Protein AF-0000000065977304 (afdb_homodimer)

Solvent-accessible surface area (backbone atoms only — not comparable to full-atom values): 13080 Å² total; per-residue (Å²): 127,77,78,79,47,20,17,51,27,55,74,68,72,47,82,63,55,95,80,44,88,48,48,89,77,24,46,54,90,43,45,62,58,41,52,38,32,36,69,51,28,31,65,68,41,50,51,53,57,48,69,74,43,59,78,90,48,38,66,55,20,51,52,31,47,38,51,46,23,47,31,29,70,77,31,71,47,36,26,55,51,48,53,45,51,53,49,52,52,50,39,50,52,47,49,51,51,37,51,51,54,52,51,52,50,52,53,51,53,53,53,53,58,56,57,61,58,55,71,75,100,126,79,77,79,47,18,17,51,27,55,74,68,71,48,82,62,56,96,80,42,86,49,47,91,78,25,47,53,92,44,45,62,59,42,51,39,30,36,71,51,28,30,64,68,43,49,50,54,58,48,69,75,43,60,78,90,48,36,66,56,20,50,53,31,46,36,52,47,22,46,32,30,70,76,32,71,46,37,26,57,52,48,54,45,51,52,46,52,52,50,39,52,51,48,50,51,51,36,50,52,54,50,50,52,49,52,53,52,53,53,54,53,56,54,56,60,59,55,72,75,101

Radius of gyration: 27.34 Å; Cα contacts (8 Å, |Δi|>4): 251; chains: 2; bounding box: 41×95×72 Å

Secondary structure (DSSP, 8-state):
------HHHHHTT----TT-SSTTT--TT-HHHHHHHHHHH-HHHHHHHHHTS-HHHHHHHHHHHHHHHHHHHH-TTTHHHHHHHHHHHHHHHHHHHHHHHHHHHHHHHHHHHHHHHHTT-/------HHHHHTT----TT-SSTTT--TT-HHHHHHHHHHH-HHHHHHHHHTS-HHHHHHHHHHHHHHHHHHHH-TTTHHHHHHHHHHHHHHHHHHHHHHHHHHHHHHHHHHHHHHHHTT-

pLDDT: mean 92.27, std 11.12, range [38.62, 98.88]

InterPro domains:
  IPR004883 Lateral organ boundaries, LOB [PF03195] (5-102)
  IPR004883 Lateral organ boundaries, LOB [PS50891] (4-105)

Structure (mmCIF, N/CA/C/O backbone):
data_AF-0000000065977304-model_v1
#
loop_
_entity.id
_entity.type
_entity.pdbx_description
1 polymer 'LOB domain-containing protein 24'
#
loop_
_atom_site.group_PDB
_atom_site.id
_atom_site.type_symbol
_atom_site.label_atom_id
_atom_site.label_alt_id
_atom_site.label_comp_id
_atom_site.label_asym_id
_atom_site.label_entity_id
_atom_site.label_seq_id
_atom_site.pdbx_PDB_ins_code
_atom_site.Cartn_x
_atom_site.Cartn_y
_atom_site.Cartn_z
_atom_site.occupancy
_atom_site.B_iso_or_equiv
_atom_site.auth_seq_id
_atom_site.auth_comp_id
_atom_site.auth_asym_id
_atom_site.auth_atom_id
_atom_site.pdbx_PDB_model_num
ATOM 1 N N . MET A 1 1 ? 15.961 33.812 -15.883 1 38.62 1 MET A N 1
ATOM 2 C CA . MET A 1 1 ? 14.805 32.969 -16.109 1 38.62 1 MET A CA 1
ATOM 3 C C . MET A 1 1 ? 14.32 32.344 -14.805 1 38.62 1 MET A C 1
ATOM 5 O O . MET A 1 1 ? 15.125 31.828 -14.016 1 38.62 1 MET A O 1
ATOM 9 N N . ASN A 1 2 ? 13.328 32.781 -14.047 1 45.62 2 ASN A N 1
ATOM 10 C CA . ASN A 1 2 ? 12.891 32.406 -12.703 1 45.62 2 ASN A CA 1
ATOM 11 C C . ASN A 1 2 ? 12.961 30.891 -12.492 1 45.62 2 ASN A C 1
ATOM 13 O O . ASN A 1 2 ? 12.383 30.125 -13.273 1 45.62 2 ASN A O 1
ATOM 17 N N . PRO A 1 3 ? 14.008 30.469 -11.836 1 59.44 3 PRO A N 1
ATOM 18 C CA . PRO A 1 3 ? 14.156 29.016 -11.727 1 59.44 3 PRO A CA 1
ATOM 19 C C . PRO A 1 3 ? 12.82 28.297 -11.523 1 59.44 3 PRO A C 1
ATOM 21 O O . PRO A 1 3 ? 11.922 28.828 -10.867 1 59.44 3 PRO A O 1
ATOM 24 N N . LYS A 1 4 ? 12.25 27.547 -12.547 1 79.31 4 LYS A N 1
ATOM 25 C CA . LYS A 1 4 ? 10.93 26.938 -12.625 1 79.31 4 LYS A CA 1
ATOM 26 C C . LYS A 1 4 ? 10.57 26.234 -11.32 1 79.31 4 LYS A C 1
ATOM 28 O O . LYS A 1 4 ? 11.352 25.438 -10.789 1 79.31 4 LYS A O 1
ATOM 33 N N . ARG A 1 5 ? 9.625 26.844 -10.539 1 92.12 5 ARG A N 1
ATOM 34 C CA . ARG A 1 5 ? 9.031 26.328 -9.312 1 92.12 5 ARG A CA 1
ATOM 35 C C . ARG A 1 5 ? 8.609 24.875 -9.469 1 92.12 5 ARG A C 1
ATOM 37 O O . ARG A 1 5 ? 8.062 24.484 -10.508 1 92.12 5 ARG A O 1
ATOM 44 N N . CYS A 1 6 ? 9.133 24.125 -8.547 1 96 6 CYS A N 1
ATOM 45 C CA . CYS A 1 6 ? 8.711 22.734 -8.648 1 96 6 CYS A CA 1
ATOM 46 C C . CYS A 1 6 ? 7.195 22.609 -8.523 1 96 6 CYS A C 1
ATOM 48 O O . CYS A 1 6 ? 6.52 23.578 -8.172 1 96 6 CYS A O 1
ATOM 50 N N . ALA A 1 7 ? 6.637 21.578 -8.828 1 96 7 ALA A N 1
ATOM 51 C CA . ALA A 1 7 ? 5.195 21.344 -8.812 1 96 7 ALA A CA 1
ATOM 52 C C . ALA A 1 7 ? 4.625 21.516 -7.406 1 96 7 ALA A C 1
ATOM 54 O O . ALA A 1 7 ? 3.512 22.031 -7.238 1 96 7 ALA A O 1
ATOM 55 N N . ALA A 1 8 ? 5.422 21.094 -6.391 1 97.06 8 ALA A N 1
ATOM 56 C CA . ALA A 1 8 ? 4.977 21.203 -5.008 1 97.06 8 ALA A CA 1
ATOM 57 C C . ALA A 1 8 ? 4.848 22.672 -4.594 1 97.06 8 ALA A C 1
ATOM 59 O O . ALA A 1 8 ? 3.811 23.094 -4.07 1 97.06 8 ALA A O 1
ATOM 60 N N . CYS A 1 9 ? 5.812 23.375 -4.883 1 96.88 9 CYS A N 1
ATOM 61 C CA . CYS A 1 9 ? 5.816 24.781 -4.488 1 96.88 9 CYS A CA 1
ATOM 62 C C . CYS A 1 9 ? 4.766 25.562 -5.262 1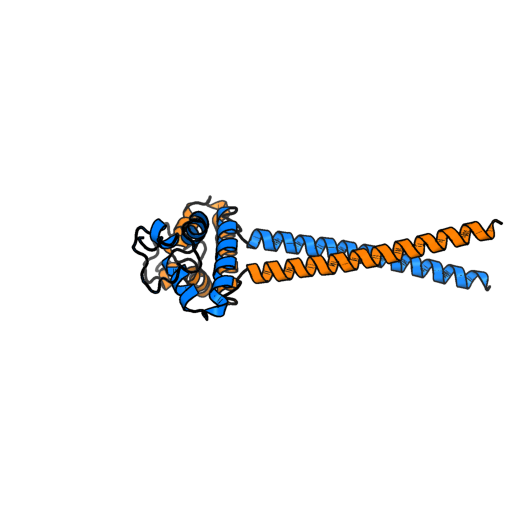 96.88 9 CYS A C 1
ATOM 64 O O . CYS A 1 9 ? 4.148 26.484 -4.723 1 96.88 9 CYS A O 1
ATOM 66 N N . LYS A 1 10 ? 4.613 25.219 -6.488 1 94.88 10 LYS A N 1
ATOM 67 C CA . LYS A 1 10 ? 3.541 25.828 -7.27 1 94.88 10 LYS A CA 1
ATOM 68 C C . LYS A 1 10 ? 2.178 25.547 -6.645 1 94.88 10 LYS A C 1
ATOM 70 O O . LYS A 1 10 ? 1.363 26.453 -6.484 1 94.88 10 LYS A O 1
ATOM 75 N N . TYR A 1 11 ? 1.975 24.297 -6.352 1 95.62 11 TYR A N 1
ATOM 76 C CA . TYR A 1 11 ? 0.715 23.859 -5.762 1 95.62 11 TYR A CA 1
ATOM 77 C C . TYR A 1 11 ? 0.477 24.547 -4.418 1 95.62 11 TYR A C 1
ATOM 79 O O . 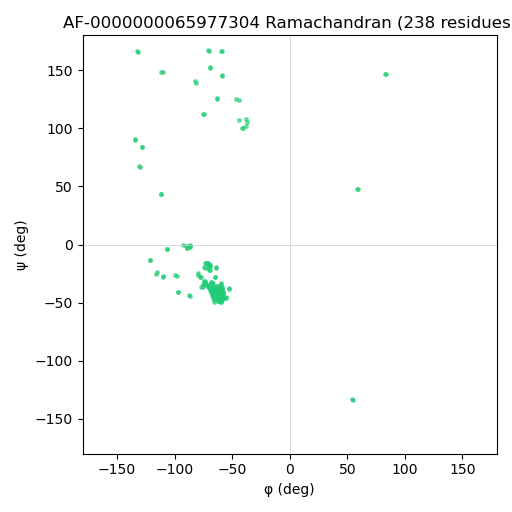TYR A 1 11 ? -0.653 24.922 -4.094 1 95.62 11 TYR A O 1
ATOM 87 N N . LEU A 1 12 ? 1.53 24.734 -3.668 1 95.69 12 LEU A N 1
ATOM 88 C CA . LEU A 1 12 ? 1.437 25.281 -2.314 1 95.69 12 LEU A CA 1
ATOM 89 C C . LEU A 1 12 ? 1.517 26.797 -2.326 1 95.69 12 LEU A C 1
ATOM 91 O O . LEU A 1 12 ? 1.476 27.438 -1.271 1 95.69 12 LEU A O 1
ATOM 95 N N . ARG A 1 13 ? 1.709 27.359 -3.488 1 94.44 13 ARG A N 1
ATOM 96 C CA . ARG A 1 13 ? 1.771 28.812 -3.686 1 94.44 13 ARG A CA 1
ATOM 97 C C . ARG A 1 13 ? 2.887 29.438 -2.852 1 94.44 13 ARG A C 1
ATOM 99 O O . ARG A 1 13 ? 2.668 30.422 -2.148 1 94.44 13 ARG A O 1
ATOM 106 N N . ARG A 1 14 ? 4.012 28.797 -2.977 1 92.94 14 ARG A N 1
ATOM 107 C CA . ARG A 1 14 ? 5.211 29.312 -2.324 1 92.94 14 ARG A CA 1
ATOM 108 C C . ARG A 1 14 ? 6.395 29.328 -3.287 1 92.94 14 ARG A C 1
ATOM 110 O O . ARG A 1 14 ? 6.332 28.734 -4.367 1 92.94 14 ARG A O 1
ATOM 117 N N . ARG A 1 15 ? 7.395 30.047 -2.803 1 91.88 15 ARG A N 1
ATOM 118 C CA . ARG A 1 15 ? 8.641 30.062 -3.559 1 91.88 15 ARG A CA 1
ATOM 119 C C . ARG A 1 15 ? 9.477 28.828 -3.242 1 91.88 15 ARG A C 1
ATOM 121 O O . ARG A 1 15 ? 9.547 28.391 -2.092 1 91.88 15 ARG A O 1
ATOM 128 N N . CYS A 1 16 ? 10.086 28.312 -4.27 1 93.56 16 CYS A N 1
ATOM 129 C CA . CYS A 1 16 ? 10.969 27.156 -4.098 1 93.56 16 CYS A CA 1
ATOM 130 C C . CYS A 1 16 ? 12.297 27.578 -3.477 1 93.56 16 CYS A C 1
ATOM 132 O O . CYS A 1 16 ? 13.109 28.25 -4.125 1 93.56 16 CYS A O 1
ATOM 134 N N . PRO A 1 17 ? 12.602 27.203 -2.314 1 91.81 17 PRO A N 1
ATOM 135 C CA . PRO A 1 17 ? 13.898 27.531 -1.715 1 91.81 17 PRO A CA 1
ATOM 136 C C . PRO A 1 17 ? 15.047 26.766 -2.363 1 91.81 17 PRO A C 1
ATOM 138 O O . PRO A 1 17 ? 14.82 25.844 -3.145 1 91.81 17 PRO A O 1
ATOM 141 N N . LYS A 1 18 ? 16.266 27.156 -2.09 1 90.12 18 LYS A N 1
ATOM 142 C CA . LYS A 1 18 ? 17.469 26.547 -2.654 1 90.12 18 LYS A CA 1
ATOM 143 C C . LYS A 1 18 ? 17.531 25.062 -2.309 1 90.12 18 LYS A C 1
ATOM 145 O O . LYS A 1 18 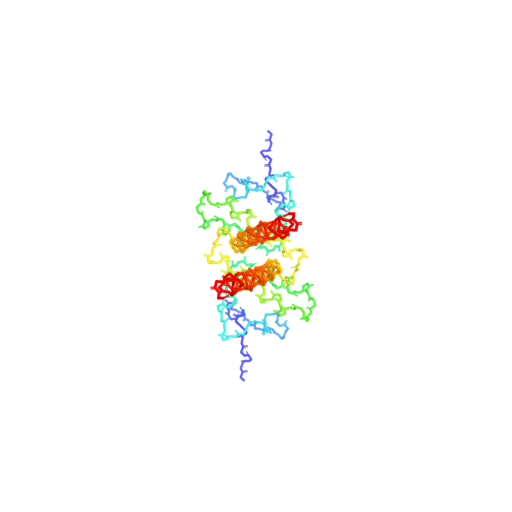? 17.938 24.25 -3.139 1 90.12 18 LYS A O 1
ATOM 150 N N . ASP A 1 19 ? 17.125 24.625 -1.147 1 91.94 19 ASP A N 1
ATOM 151 C CA . ASP A 1 19 ? 17.203 23.234 -0.691 1 91.94 19 ASP A CA 1
ATOM 152 C C . ASP A 1 19 ? 15.812 22.625 -0.574 1 91.94 19 ASP A C 1
ATOM 154 O O . ASP A 1 19 ? 15.539 21.875 0.365 1 91.94 19 ASP A O 1
ATOM 158 N N . CYS A 1 20 ? 15.039 22.922 -1.597 1 95.25 20 CYS A N 1
ATOM 159 C CA . CYS A 1 20 ? 13.68 22.406 -1.588 1 95.25 20 CYS A CA 1
ATOM 160 C C . CYS A 1 20 ? 13.672 20.891 -1.622 1 95.25 20 CYS A C 1
ATOM 162 O O . CYS A 1 20 ? 14.195 20.281 -2.559 1 95.25 20 CYS A O 1
ATOM 164 N N . VAL A 1 21 ? 13.039 20.297 -0.708 1 95.69 21 VAL A N 1
ATOM 165 C CA . VAL A 1 21 ? 13.031 18.844 -0.546 1 95.69 21 VAL A CA 1
ATOM 166 C C . VAL A 1 21 ? 12.188 18.203 -1.642 1 95.69 21 VAL A C 1
ATOM 168 O O . VAL A 1 21 ? 12.344 17.016 -1.939 1 95.69 21 VAL A O 1
ATOM 171 N N . PHE A 1 22 ? 11.383 19.016 -2.309 1 97.12 22 PHE A N 1
ATOM 172 C CA . PHE A 1 22 ? 10.445 18.484 -3.291 1 97.12 22 PHE A CA 1
ATOM 173 C C . PHE A 1 22 ? 10.992 18.641 -4.703 1 97.12 22 PHE A C 1
ATOM 175 O O . PHE A 1 22 ? 10.672 17.844 -5.594 1 97.12 22 PHE A O 1
ATOM 182 N N . SER A 1 23 ? 11.828 19.578 -4.941 1 95.94 23 SER A N 1
ATOM 183 C CA . SER A 1 23 ? 12.234 20.016 -6.273 1 95.94 23 SER A CA 1
ATOM 184 C C . SER A 1 23 ? 12.852 18.875 -7.07 1 95.94 23 SER A C 1
ATOM 186 O O . SER A 1 23 ? 12.609 18.75 -8.273 1 95.94 23 SER A O 1
ATOM 188 N N . PRO A 1 24 ? 13.633 18 -6.465 1 95.38 24 PRO A N 1
ATOM 189 C CA . PRO A 1 24 ? 14.227 16.922 -7.262 1 95.38 24 PRO A CA 1
ATOM 190 C C . PRO A 1 24 ? 13.203 15.906 -7.742 1 95.38 24 PRO A C 1
ATOM 192 O O . PRO A 1 24 ? 13.445 15.18 -8.711 1 95.38 24 PRO A O 1
ATOM 195 N N . TYR A 1 25 ? 12.039 15.922 -7.098 1 97.06 25 TYR A N 1
ATOM 196 C CA . TYR A 1 25 ? 11.188 14.758 -7.289 1 97.06 25 TYR A CA 1
ATOM 197 C C . TYR A 1 25 ? 9.836 15.156 -7.879 1 97.06 25 TYR A C 1
ATOM 199 O O . TYR A 1 25 ? 9.086 14.305 -8.367 1 97.06 25 TYR A O 1
ATOM 207 N N . PHE A 1 26 ? 9.539 16.422 -7.871 1 97.25 26 PHE A N 1
ATOM 208 C CA . PHE A 1 26 ? 8.258 16.922 -8.359 1 97.25 26 PHE A CA 1
ATOM 209 C C 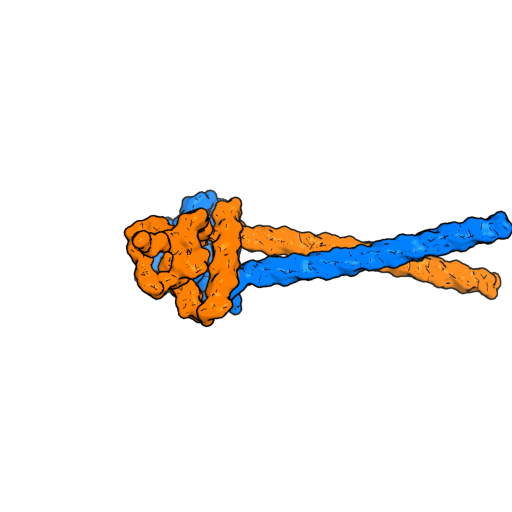. PHE A 1 26 ? 8.461 18.047 -9.367 1 97.25 26 PHE A C 1
ATOM 211 O O . PHE A 1 26 ? 8.305 19.219 -9.039 1 97.25 26 PHE A O 1
ATOM 218 N N . PRO A 1 27 ? 8.664 17.625 -10.516 1 94.69 27 PRO A N 1
ATOM 219 C CA . PRO A 1 27 ? 8.914 18.625 -11.555 1 94.69 27 PRO A CA 1
ATOM 220 C C . PRO A 1 27 ? 7.676 19.453 -11.898 1 94.69 27 PRO A C 1
ATOM 222 O O . PRO A 1 27 ? 6.555 18.938 -11.836 1 94.69 27 PRO A O 1
ATOM 225 N N . PRO A 1 28 ? 7.832 20.656 -12.352 1 92.94 28 PRO A N 1
ATOM 226 C CA . PRO A 1 28 ? 6.715 21.562 -12.625 1 92.94 28 PRO A CA 1
ATOM 227 C C . PRO A 1 28 ? 5.801 21.047 -13.742 1 92.94 28 PRO A C 1
ATOM 229 O O . PRO A 1 28 ? 4.621 21.422 -13.789 1 92.94 28 PRO A O 1
ATOM 232 N N . ASN A 1 29 ? 6.254 20.203 -14.531 1 92.88 29 ASN A N 1
ATOM 233 C CA . ASN A 1 29 ? 5.465 19.734 -15.664 1 92.88 29 ASN A CA 1
ATOM 234 C C . ASN A 1 29 ? 4.566 18.562 -15.281 1 92.88 29 ASN A C 1
ATOM 236 O O . ASN A 1 29 ? 3.809 18.047 -16.109 1 92.88 29 ASN A O 1
ATOM 240 N N . ASP A 1 30 ? 4.609 18.094 -14.047 1 93.44 30 ASP A N 1
ATOM 241 C CA . ASP A 1 30 ? 3.748 17.016 -13.562 1 93.44 30 ASP A CA 1
ATOM 242 C C . ASP A 1 30 ? 3.082 17.406 -12.242 1 93.44 30 ASP A C 1
ATOM 244 O O . ASP A 1 30 ? 3.33 16.781 -11.211 1 93.44 30 ASP A O 1
ATOM 248 N N . PRO A 1 31 ? 2.219 18.359 -12.273 1 93.69 31 PRO A N 1
ATOM 249 C CA . PRO A 1 31 ? 1.595 18.859 -11.039 1 93.69 31 PRO A CA 1
ATOM 250 C C . PRO A 1 31 ? 0.717 17.812 -10.359 1 93.69 31 PRO A C 1
ATOM 252 O O . PRO A 1 31 ? 0.559 17.828 -9.141 1 93.69 31 PRO A O 1
ATOM 255 N N . GLN A 1 32 ? 0.178 16.906 -11.117 1 94.44 32 GLN A N 1
ATOM 256 C CA . GLN A 1 32 ? -0.731 15.898 -10.57 1 94.44 32 GLN A CA 1
ATOM 257 C C . GLN A 1 32 ? 0.003 14.945 -9.633 1 94.44 32 GLN A C 1
ATOM 259 O O . GLN A 1 32 ? -0.574 14.453 -8.664 1 94.44 32 GLN A O 1
ATOM 264 N N . LYS A 1 33 ? 1.227 14.734 -9.992 1 95.06 33 LYS A N 1
ATOM 265 C CA . LYS A 1 33 ? 2.037 13.852 -9.164 1 95.06 33 LYS A CA 1
ATOM 266 C C . LYS A 1 33 ? 2.061 14.328 -7.711 1 95.06 33 LYS A C 1
ATOM 268 O O . LYS A 1 33 ? 1.845 13.547 -6.789 1 95.06 33 LYS A O 1
ATOM 273 N N . PHE A 1 34 ? 2.277 15.609 -7.527 1 96.94 34 PHE A N 1
ATOM 274 C CA . PHE A 1 34 ? 2.33 16.141 -6.168 1 96.94 34 PHE A CA 1
ATOM 275 C C . PHE A 1 34 ? 0.93 16.25 -5.578 1 96.94 34 PHE A C 1
ATOM 277 O O . PHE A 1 34 ? 0.733 16.016 -4.383 1 96.94 34 PHE A O 1
ATOM 284 N N . ALA A 1 35 ? -0.022 16.594 -6.383 1 96.62 35 ALA A N 1
ATOM 285 C CA . ALA A 1 35 ? -1.387 16.781 -5.891 1 96.62 35 ALA A CA 1
ATOM 286 C C . ALA A 1 35 ? -1.903 15.508 -5.223 1 96.62 35 ALA A C 1
ATOM 288 O O . ALA A 1 35 ? -2.547 15.57 -4.172 1 96.62 35 ALA A O 1
ATOM 289 N N . CYS A 1 36 ? -1.621 14.414 -5.789 1 95.25 36 CYS A N 1
ATOM 290 C CA . CYS A 1 36 ? -2.088 13.141 -5.258 1 95.25 36 CYS A CA 1
ATOM 291 C C . CYS A 1 36 ? -1.424 12.836 -3.92 1 95.25 36 CYS A C 1
ATOM 293 O O . CYS A 1 36 ? -2.094 12.422 -2.971 1 95.25 36 CYS A O 1
ATOM 295 N N . VAL A 1 37 ? -0.178 13.062 -3.838 1 97.56 37 VAL A N 1
ATOM 296 C CA . VAL A 1 37 ? 0.586 12.797 -2.625 1 97.56 37 VAL A CA 1
ATOM 297 C C . VAL A 1 37 ? 0.16 13.758 -1.519 1 97.56 37 VAL A C 1
ATOM 299 O O . VAL A 1 37 ? 0.01 13.359 -0.362 1 97.56 37 VAL A O 1
ATOM 302 N N . HIS A 1 38 ? -0.045 14.969 -1.92 1 97.38 38 HIS A N 1
ATOM 303 C CA . HIS A 1 38 ? -0.481 15.977 -0.959 1 97.38 38 HIS A CA 1
ATOM 304 C C . HIS A 1 38 ? -1.852 15.633 -0.384 1 97.38 38 HIS A C 1
ATOM 306 O O . HIS A 1 38 ? -2.092 15.82 0.811 1 97.38 38 HIS A O 1
ATOM 312 N N . ARG A 1 39 ? -2.699 15.211 -1.229 1 96.44 39 ARG A N 1
ATOM 313 C CA . ARG A 1 39 ? -4.062 14.891 -0.814 1 96.44 39 ARG A CA 1
ATOM 314 C C . ARG A 1 39 ? -4.07 13.805 0.257 1 96.44 39 ARG A C 1
ATOM 316 O O . ARG A 1 39 ? -4.883 13.844 1.183 1 96.44 39 ARG A O 1
ATOM 323 N N . ILE A 1 40 ? -3.193 12.922 0.195 1 98.12 40 ILE A N 1
ATOM 324 C CA . ILE A 1 40 ? -3.246 11.742 1.045 1 98.12 40 ILE A CA 1
ATOM 325 C C . ILE A 1 40 ? -2.357 11.945 2.271 1 98.12 40 ILE A C 1
ATOM 327 O O . ILE A 1 40 ? -2.756 11.625 3.393 1 98.12 40 ILE A O 1
ATOM 331 N N . TYR A 1 41 ? -1.217 12.523 2.096 1 98.19 41 TYR A N 1
ATOM 332 C CA . TYR A 1 41 ? -0.24 12.547 3.18 1 98.19 41 TYR A CA 1
ATOM 333 C C . TYR A 1 41 ? -0.087 13.953 3.748 1 98.19 41 TYR A C 1
ATOM 335 O O . TYR A 1 41 ? 0.31 14.125 4.902 1 98.19 41 TYR A O 1
ATOM 343 N N . GLY A 1 42 ? -0.332 14.938 2.91 1 96.94 42 GLY A N 1
ATOM 344 C CA . GLY A 1 42 ? 0.01 16.297 3.287 1 96.94 42 GLY A CA 1
ATOM 345 C C . GLY A 1 42 ? 1.464 16.641 3.023 1 96.94 42 GLY A C 1
ATOM 346 O O . GLY A 1 42 ? 2.342 15.789 3.141 1 96.94 42 GLY A O 1
ATOM 347 N N . ALA A 1 43 ? 1.687 17.875 2.693 1 96.19 43 ALA A N 1
ATOM 348 C CA . ALA A 1 43 ? 3.025 18.344 2.328 1 96.19 43 ALA A CA 1
ATOM 349 C C . ALA A 1 43 ? 3.988 18.203 3.504 1 96.19 43 ALA A C 1
ATOM 351 O O . ALA A 1 43 ? 5.141 17.797 3.33 1 96.19 43 ALA A O 1
ATOM 352 N N . GLY A 1 44 ? 3.523 18.516 4.699 1 95.19 44 GLY A N 1
ATOM 353 C CA . GLY A 1 44 ? 4.367 18.422 5.883 1 95.19 44 GLY A CA 1
ATOM 354 C C . GLY A 1 44 ? 4.832 17.016 6.184 1 95.19 44 GLY A C 1
ATOM 355 O O . GLY A 1 44 ? 6.016 16.781 6.422 1 95.19 44 GLY A O 1
ATOM 356 N N . ASN A 1 45 ? 3.938 16.141 6.102 1 96.12 45 ASN A N 1
ATOM 357 C CA . ASN A 1 45 ? 4.27 14.75 6.387 1 96.12 45 ASN A CA 1
ATOM 358 C C . ASN A 1 45 ? 5.211 14.172 5.332 1 96.12 45 ASN A C 1
ATOM 360 O O . ASN A 1 45 ? 6.148 13.445 5.664 1 96.12 45 ASN A O 1
ATOM 364 N N . VAL A 1 46 ? 4.938 14.531 4.113 1 97.56 46 VAL A N 1
ATOM 365 C CA . VAL A 1 46 ? 5.801 14.047 3.041 1 97.56 46 VAL A CA 1
ATOM 366 C C . VAL A 1 46 ? 7.215 14.586 3.232 1 97.56 46 VAL A C 1
ATOM 368 O O . VAL A 1 46 ? 8.195 13.836 3.098 1 97.56 46 VAL A O 1
ATOM 371 N N . SER A 1 47 ? 7.32 15.836 3.523 1 96.88 47 SER A N 1
ATOM 372 C CA . SER A 1 47 ? 8.625 16.438 3.77 1 96.88 47 SER A CA 1
ATOM 373 C C . SER A 1 47 ? 9.359 15.734 4.906 1 96.88 47 SER A C 1
ATOM 375 O O . SER A 1 47 ? 10.547 15.422 4.789 1 96.88 47 SER A O 1
ATOM 377 N N . LYS A 1 48 ? 8.633 15.508 5.988 1 96.94 48 LYS A N 1
ATOM 378 C CA . LYS A 1 48 ? 9.219 14.828 7.145 1 96.94 48 LYS A CA 1
ATOM 379 C C . LYS A 1 48 ? 9.688 13.422 6.773 1 96.94 48 LYS A C 1
ATOM 381 O O . LYS A 1 48 ? 10.781 13.008 7.164 1 96.94 48 LYS A O 1
ATOM 386 N N . MET A 1 49 ? 8.906 12.711 6.043 1 97.25 49 MET A N 1
ATOM 387 C CA . MET A 1 49 ? 9.25 11.352 5.645 1 97.25 49 MET A CA 1
ATOM 388 C C . MET A 1 49 ? 10.508 11.344 4.777 1 97.25 49 MET A C 1
ATOM 390 O O . MET A 1 49 ? 11.383 10.5 4.965 1 97.25 49 MET A O 1
ATOM 394 N N . LEU A 1 50 ? 10.609 12.305 3.889 1 97.81 50 LEU A N 1
ATOM 395 C CA . LEU A 1 50 ? 11.758 12.359 2.99 1 97.81 50 LEU A CA 1
ATOM 396 C C . LEU A 1 50 ? 13.016 12.773 3.744 1 97.81 50 LEU A C 1
ATOM 398 O O . LEU A 1 50 ? 14.102 12.25 3.479 1 97.81 50 LEU A O 1
ATOM 402 N N . GLN A 1 51 ? 12.836 13.625 4.691 1 96.69 51 GLN A N 1
ATOM 403 C CA . GLN A 1 51 ? 13.977 14.141 5.434 1 96.69 51 GLN A CA 1
ATOM 404 C C . GLN A 1 51 ? 14.578 13.062 6.332 1 96.69 51 GLN A C 1
ATOM 406 O O . GLN A 1 51 ? 15.75 13.156 6.719 1 96.69 51 GLN A O 1
ATOM 411 N N . GLN A 1 52 ? 13.828 12.07 6.605 1 96.56 52 GLN A N 1
ATOM 412 C CA . GLN A 1 52 ? 14.289 11 7.477 1 96.56 52 GLN A CA 1
ATOM 413 C C . GLN A 1 52 ? 15.039 9.938 6.684 1 96.56 52 GLN A C 1
ATOM 415 O O . GLN A 1 52 ? 15.648 9.031 7.262 1 96.56 52 GLN A O 1
ATOM 420 N N . LEU A 1 53 ? 15.148 10.102 5.426 1 97.94 53 LEU A N 1
ATOM 421 C CA . LEU A 1 53 ? 15.758 9.094 4.562 1 97.94 53 LEU A CA 1
ATOM 422 C C . LEU A 1 53 ? 17.078 9.594 4 1 97.94 53 LEU A C 1
ATOM 424 O O . LEU A 1 53 ? 17.25 10.797 3.773 1 97.94 53 LEU A O 1
ATOM 428 N N . PRO A 1 54 ? 18.031 8.602 3.775 1 97 54 PRO A N 1
ATOM 429 C CA . PRO A 1 54 ? 19.203 8.992 2.992 1 97 54 PRO A CA 1
ATOM 430 C C . PRO A 1 54 ? 18.844 9.516 1.604 1 97 54 PRO A C 1
ATOM 432 O O . PRO A 1 54 ? 17.906 9 0.971 1 97 54 PRO A O 1
ATOM 435 N N . ASP A 1 55 ? 19.609 10.469 1.142 1 96 55 ASP A N 1
ATOM 436 C CA . ASP A 1 55 ? 19.344 11.125 -0.136 1 96 55 ASP A CA 1
ATOM 437 C C . ASP A 1 55 ? 19.188 10.094 -1.258 1 96 55 ASP A C 1
ATOM 439 O O . ASP A 1 55 ? 18.344 10.242 -2.135 1 96 55 ASP A O 1
ATOM 443 N N . GLN A 1 56 ? 19.969 9.078 -1.202 1 97.19 56 GLN A N 1
ATOM 444 C CA . GLN A 1 56 ? 20.062 8.133 -2.307 1 97.19 56 GLN A CA 1
ATOM 445 C C . GLN A 1 56 ? 18.797 7.277 -2.416 1 97.19 56 GLN A C 1
ATOM 447 O O . GLN A 1 56 ? 18.547 6.668 -3.457 1 97.19 56 GLN A O 1
ATOM 452 N N . THR A 1 57 ? 18 7.289 -1.331 1 98.31 57 THR A N 1
ATOM 453 C CA . THR A 1 57 ? 16.812 6.426 -1.354 1 98.31 57 THR A CA 1
ATOM 454 C C . THR A 1 57 ? 15.547 7.254 -1.536 1 98.31 57 THR A C 1
ATOM 456 O O . THR A 1 57 ? 14.461 6.699 -1.721 1 98.31 57 THR A O 1
ATOM 459 N N . ARG A 1 58 ? 15.625 8.531 -1.569 1 98.31 58 ARG A N 1
ATOM 460 C CA . ARG A 1 58 ? 14.461 9.414 -1.561 1 98.31 58 ARG A CA 1
ATOM 461 C C . ARG A 1 58 ? 13.688 9.305 -2.867 1 98.31 58 ARG A C 1
ATOM 463 O O . ARG A 1 58 ? 12.453 9.359 -2.869 1 98.31 58 ARG A O 1
ATOM 470 N N . ALA A 1 59 ? 14.383 9.156 -3.936 1 97.88 59 ALA A N 1
ATOM 471 C CA . ALA A 1 59 ? 13.695 9.047 -5.223 1 97.88 59 ALA A CA 1
ATOM 472 C C . ALA A 1 59 ? 12.766 7.84 -5.246 1 97.88 59 ALA A C 1
ATOM 474 O O . ALA A 1 59 ? 11.625 7.938 -5.723 1 97.88 59 ALA A O 1
ATOM 475 N N . GLU A 1 60 ? 13.234 6.73 -4.738 1 98.38 60 GLU A N 1
A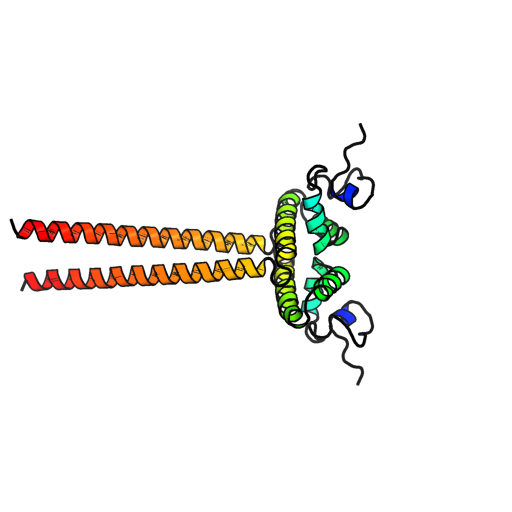TOM 476 C CA . GLU A 1 60 ? 12.422 5.516 -4.684 1 98.38 60 GLU A CA 1
ATOM 477 C C . GLU A 1 60 ? 11.258 5.676 -3.713 1 98.38 60 GLU A C 1
ATOM 479 O O . GLU A 1 60 ? 10.141 5.215 -3.986 1 98.38 60 GLU A O 1
ATOM 484 N N . ALA A 1 61 ? 11.484 6.297 -2.668 1 98.81 61 ALA A N 1
ATOM 485 C CA . ALA A 1 61 ? 10.43 6.535 -1.688 1 98.81 61 ALA A CA 1
ATOM 486 C C . ALA A 1 61 ? 9.328 7.406 -2.275 1 98.81 61 ALA A C 1
ATOM 488 O O . ALA A 1 61 ? 8.141 7.133 -2.072 1 98.81 61 ALA A O 1
ATOM 489 N N . VAL A 1 62 ? 9.711 8.453 -3.031 1 98.69 62 VAL A N 1
ATOM 490 C CA . VAL A 1 62 ? 8.727 9.336 -3.646 1 98.69 62 VAL A CA 1
ATOM 491 C C . VAL A 1 62 ? 7.875 8.547 -4.641 1 98.69 62 VAL A C 1
ATOM 493 O O . VAL A 1 62 ? 6.652 8.719 -4.688 1 98.69 62 VAL A O 1
ATOM 496 N N . GLU A 1 63 ? 8.516 7.684 -5.355 1 98.44 63 GLU A N 1
ATOM 497 C CA . GLU A 1 63 ? 7.777 6.879 -6.324 1 98.44 63 GLU A CA 1
ATOM 498 C C . GLU A 1 63 ? 6.781 5.957 -5.625 1 98.44 63 GLU A C 1
ATOM 500 O O . GLU A 1 63 ? 5.648 5.801 -6.082 1 98.44 63 GLU A O 1
ATOM 505 N N . SER A 1 64 ? 7.203 5.352 -4.574 1 98.81 64 SER A N 1
ATOM 506 C CA . SER A 1 64 ? 6.305 4.465 -3.838 1 98.81 64 SER A CA 1
ATOM 507 C C . SER A 1 64 ? 5.184 5.25 -3.168 1 98.81 64 SER A C 1
ATOM 509 O O . SER A 1 64 ? 4.031 4.812 -3.158 1 98.81 64 SER A O 1
ATOM 511 N N . LEU A 1 65 ? 5.484 6.402 -2.645 1 98.75 65 LEU A N 1
ATOM 512 C CA . LEU A 1 65 ? 4.465 7.258 -2.043 1 98.75 65 LEU A CA 1
ATOM 513 C C . LEU A 1 65 ? 3.428 7.676 -3.08 1 98.75 65 LEU A C 1
ATOM 515 O O . LEU A 1 65 ? 2.227 7.668 -2.799 1 98.75 65 LEU A O 1
ATOM 519 N N . CYS A 1 66 ? 3.928 8.031 -4.23 1 98.56 66 CYS A N 1
ATOM 520 C CA . CYS A 1 66 ? 3.027 8.453 -5.301 1 98.56 66 CYS A CA 1
ATOM 521 C C . CYS A 1 66 ? 2.109 7.312 -5.719 1 98.56 66 CYS A C 1
ATOM 523 O O . CYS A 1 66 ? 0.912 7.52 -5.93 1 98.56 66 CYS A O 1
ATOM 525 N N . PHE A 1 67 ? 2.652 6.16 -5.812 1 98.81 67 PHE A N 1
ATOM 526 C CA . PHE A 1 67 ? 1.854 4.996 -6.172 1 98.81 67 PHE A CA 1
ATOM 527 C C . PHE A 1 67 ? 0.784 4.727 -5.121 1 98.81 67 PHE A C 1
ATOM 529 O O . PHE A 1 67 ? -0.385 4.523 -5.457 1 98.81 67 PHE A O 1
ATOM 536 N N . GLU A 1 68 ? 1.163 4.715 -3.91 1 98.81 68 GLU A N 1
ATOM 537 C CA . GLU A 1 68 ? 0.24 4.457 -2.809 1 98.81 68 GLU A CA 1
ATOM 538 C C . GLU A 1 68 ? -0.847 5.527 -2.738 1 98.81 68 GLU A C 1
ATOM 540 O O . GLU A 1 68 ? -2.018 5.215 -2.508 1 98.81 68 GLU A O 1
ATOM 545 N N . ALA A 1 69 ? -0.425 6.73 -2.939 1 98.69 69 ALA A N 1
ATOM 546 C CA . ALA A 1 69 ? -1.396 7.82 -2.926 1 98.69 69 ALA A CA 1
ATOM 547 C C . ALA A 1 69 ? -2.428 7.648 -4.035 1 98.69 69 ALA A C 1
ATOM 549 O O . ALA A 1 69 ? -3.629 7.816 -3.809 1 98.69 69 ALA A O 1
ATOM 550 N N . LYS A 1 70 ? -1.94 7.355 -5.168 1 98.25 70 LYS A N 1
ATOM 551 C CA . LYS A 1 70 ? -2.846 7.145 -6.293 1 98.25 70 LYS A CA 1
ATOM 552 C C . LYS A 1 70 ? -3.822 6.004 -6.004 1 98.25 70 LYS A C 1
ATOM 554 O O . LYS A 1 70 ? -5.012 6.105 -6.316 1 98.25 70 LYS A O 1
ATOM 559 N N . CYS A 1 71 ? -3.377 4.938 -5.434 1 98.5 71 CYS A N 1
ATOM 560 C CA . CYS A 1 71 ? -4.234 3.816 -5.07 1 98.5 71 CYS A CA 1
ATOM 561 C C . CYS A 1 71 ? -5.34 4.258 -4.117 1 98.5 71 CYS A C 1
ATOM 563 O O . CYS A 1 71 ? -6.488 3.834 -4.254 1 98.5 71 CYS A O 1
ATOM 565 N N . ARG A 1 72 ? -4.973 5.09 -3.191 1 98.19 72 ARG A N 1
ATOM 566 C CA . ARG A 1 72 ? -5.938 5.555 -2.199 1 98.19 72 ARG A CA 1
ATOM 567 C C . ARG A 1 72 ? -6.957 6.5 -2.826 1 98.19 72 ARG A C 1
ATOM 569 O O . ARG A 1 72 ? -8.133 6.496 -2.449 1 98.19 72 ARG A O 1
ATOM 576 N N . VAL A 1 73 ? -6.5 7.305 -3.766 1 97.56 73 VAL A N 1
ATOM 577 C CA . VAL A 1 73 ? -7.418 8.188 -4.473 1 97.56 73 VAL A CA 1
ATOM 578 C C . VAL A 1 73 ? -8.398 7.363 -5.301 1 97.56 73 VAL A C 1
ATOM 580 O O . VAL A 1 73 ? -9.594 7.656 -5.332 1 97.56 73 VAL A O 1
ATOM 583 N N . ASP A 1 74 ? -7.949 6.34 -5.922 1 97.81 74 ASP A N 1
ATOM 584 C CA . ASP A 1 74 ? -8.758 5.496 -6.801 1 97.81 74 ASP A CA 1
ATOM 585 C C . ASP A 1 74 ? -9.688 4.598 -5.992 1 97.81 74 ASP A C 1
ATOM 587 O O . ASP A 1 74 ? -10.797 4.281 -6.438 1 97.81 74 ASP A O 1
ATOM 591 N N . ASP A 1 75 ? -9.266 4.156 -4.887 1 98.56 75 ASP A N 1
ATOM 592 C CA . ASP A 1 75 ? -10.008 3.307 -3.965 1 98.56 75 ASP A CA 1
ATOM 593 C C . ASP A 1 75 ? -9.867 3.803 -2.527 1 98.56 75 ASP A C 1
ATOM 595 O O . ASP A 1 75 ? -9.023 3.312 -1.776 1 98.56 75 ASP A O 1
ATOM 599 N N . PRO A 1 76 ? -10.727 4.633 -2.115 1 98.31 76 PRO A N 1
ATOM 600 C CA . PRO A 1 76 ? -10.57 5.293 -0.817 1 98.31 76 PRO A CA 1
ATOM 601 C C . PRO A 1 76 ? -10.758 4.336 0.358 1 98.31 76 PRO A C 1
ATOM 603 O O . PRO A 1 76 ? -10.398 4.664 1.491 1 98.31 76 PRO A O 1
ATOM 606 N N . VAL A 1 77 ? -11.367 3.227 0.095 1 98.81 77 VAL A N 1
ATOM 607 C CA . VAL A 1 77 ? -11.633 2.295 1.187 1 98.81 77 VAL A CA 1
ATOM 608 C C . VAL A 1 77 ? -10.438 1.373 1.383 1 98.81 77 VAL A C 1
ATOM 610 O O . VAL A 1 77 ? -9.945 1.212 2.504 1 98.81 77 VAL A O 1
ATOM 613 N N . TYR A 1 78 ? -9.844 0.853 0.334 1 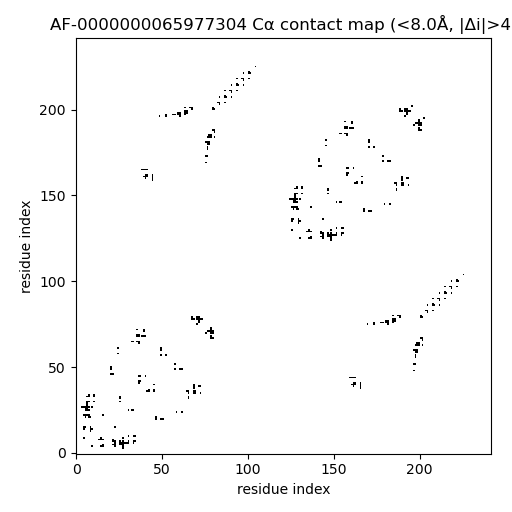98.75 78 TYR A N 1
ATOM 614 C CA . TYR A 1 78 ? -8.883 -0.226 0.523 1 98.75 78 TYR A CA 1
ATOM 615 C C . TYR A 1 78 ? -7.488 0.207 0.089 1 98.75 78 TYR A C 1
ATOM 617 O O . TYR A 1 78 ? -6.488 -0.386 0.505 1 98.75 78 TYR A O 1
ATOM 625 N N . GLY A 1 79 ? -7.336 1.152 -0.8 1 98.56 79 GLY A N 1
ATOM 626 C CA . GLY A 1 79 ? -6.02 1.567 -1.261 1 98.56 79 GLY A CA 1
ATOM 627 C C . GLY A 1 79 ? -5.188 0.42 -1.799 1 98.56 79 GLY A C 1
ATOM 628 O O . GLY A 1 79 ? -5.672 -0.385 -2.598 1 98.56 79 GLY A O 1
ATOM 629 N N . CYS A 1 80 ? -3.973 0.393 -1.367 1 98.75 80 CYS A N 1
ATOM 630 C CA . CYS A 1 80 ? -3.049 -0.642 -1.818 1 98.75 80 CYS A CA 1
ATOM 631 C C . CYS A 1 80 ? -3.441 -2.004 -1.259 1 98.75 80 CYS A C 1
ATOM 633 O O . CYS A 1 80 ? -3.041 -3.039 -1.795 1 98.75 80 CYS A O 1
ATOM 635 N N . VAL A 1 81 ? -4.168 -2.014 -0.193 1 98.88 81 VAL A N 1
ATOM 636 C CA . VAL A 1 81 ? -4.582 -3.27 0.422 1 98.88 81 VAL A CA 1
ATOM 637 C C . VAL A 1 81 ? -5.473 -4.051 -0.544 1 98.88 81 VAL A C 1
ATOM 639 O O . VAL A 1 81 ? -5.43 -5.281 -0.58 1 98.88 81 VAL A O 1
ATOM 642 N N . GLY A 1 82 ? -6.281 -3.295 -1.289 1 98.75 82 GLY A N 1
ATOM 643 C CA . GLY A 1 82 ? -7.066 -3.951 -2.322 1 98.75 82 GLY A CA 1
ATOM 644 C C . GLY A 1 82 ? -6.215 -4.691 -3.338 1 98.75 82 GLY A C 1
ATOM 645 O O . GLY A 1 82 ? -6.527 -5.824 -3.707 1 98.75 82 GLY A O 1
ATOM 646 N N . ILE A 1 83 ? -5.172 -4.133 -3.758 1 98.81 83 ILE A N 1
ATOM 647 C CA . ILE A 1 83 ? -4.246 -4.719 -4.723 1 98.81 83 ILE A CA 1
ATOM 648 C C . ILE A 1 83 ? -3.564 -5.938 -4.105 1 98.81 83 ILE A C 1
ATOM 650 O O . ILE A 1 83 ? -3.451 -6.984 -4.75 1 98.81 83 ILE A O 1
ATOM 654 N N . ILE A 1 84 ? -3.135 -5.738 -2.916 1 98.81 84 ILE A N 1
ATOM 655 C CA . ILE A 1 84 ? -2.471 -6.82 -2.199 1 98.81 84 ILE A CA 1
ATOM 656 C C . ILE A 1 84 ? -3.404 -8.023 -2.1 1 98.81 84 ILE A C 1
ATOM 658 O O . ILE A 1 84 ? -2.99 -9.164 -2.346 1 98.81 84 ILE A O 1
ATOM 662 N N . HIS A 1 85 ? -4.609 -7.734 -1.745 1 98.81 85 HIS A N 1
ATOM 663 C CA . HIS A 1 85 ? -5.594 -8.812 -1.648 1 98.81 85 HIS A CA 1
ATOM 664 C C . HIS A 1 85 ? -5.777 -9.508 -2.99 1 98.81 85 HIS A C 1
ATOM 666 O O . HIS A 1 85 ? -5.848 -10.742 -3.047 1 98.81 85 HIS A O 1
ATOM 672 N N . LEU A 1 86 ? -5.914 -8.82 -4.039 1 98.56 86 LEU A N 1
ATOM 673 C CA . LEU A 1 86 ? -6.074 -9.383 -5.371 1 98.56 86 LEU A CA 1
ATOM 674 C C . LEU A 1 86 ? -4.871 -10.242 -5.746 1 98.56 86 LEU A C 1
ATOM 676 O O . LEU A 1 86 ? -5.031 -11.344 -6.281 1 98.56 86 LEU A O 1
ATOM 680 N N . LEU A 1 87 ? -3.713 -9.758 -5.449 1 98.75 87 LEU A N 1
ATOM 681 C CA . LEU A 1 87 ? -2.494 -10.492 -5.773 1 98.75 87 LEU A CA 1
ATOM 682 C C . LEU A 1 87 ? -2.406 -11.781 -4.957 1 98.75 87 LEU A C 1
ATOM 684 O O . LEU A 1 87 ? -2.018 -12.828 -5.484 1 98.75 87 LEU A O 1
ATOM 688 N N . LYS A 1 88 ? -2.748 -11.695 -3.711 1 98.62 88 LYS A N 1
ATOM 689 C CA . LYS A 1 88 ? -2.748 -12.891 -2.871 1 98.62 88 LYS A CA 1
ATOM 690 C C . LYS A 1 88 ? -3.738 -13.93 -3.395 1 98.62 88 LYS A C 1
ATOM 692 O O . LYS A 1 88 ? -3.443 -15.125 -3.398 1 98.62 88 LYS A O 1
ATOM 697 N N . THR A 1 89 ? -4.883 -13.523 -3.797 1 98.56 89 THR A N 1
ATOM 698 C CA . THR A 1 89 ? -5.875 -14.43 -4.367 1 98.56 89 THR A CA 1
ATOM 699 C C . THR A 1 89 ? -5.348 -15.07 -5.645 1 98.56 89 THR A C 1
ATOM 701 O O . THR A 1 89 ? -5.566 -16.266 -5.883 1 98.56 89 THR A O 1
ATOM 704 N N . GLN A 1 90 ? -4.707 -14.297 -6.41 1 98.25 90 GLN A N 1
ATOM 705 C CA . GLN A 1 90 ? -4.129 -14.812 -7.645 1 98.25 90 GLN A CA 1
ATOM 706 C C . GLN A 1 90 ? -3.061 -15.859 -7.355 1 98.25 90 GLN A C 1
ATOM 708 O O . GLN A 1 90 ? -2.963 -16.859 -8.062 1 98.25 90 GLN A O 1
ATOM 713 N N . ILE A 1 91 ? -2.262 -15.641 -6.398 1 98.25 91 ILE A N 1
ATOM 714 C CA . ILE A 1 91 ? -1.241 -16.609 -6.008 1 98.25 91 ILE A CA 1
ATOM 715 C C . ILE A 1 91 ? -1.905 -17.922 -5.59 1 98.25 91 ILE A C 1
ATOM 717 O O . ILE A 1 91 ? -1.474 -19 -6 1 98.25 91 ILE A O 1
ATOM 721 N N . GLN A 1 92 ? -2.936 -17.781 -4.832 1 98.25 92 GLN A N 1
ATOM 722 C CA . GLN A 1 92 ? -3.645 -18.969 -4.383 1 98.25 92 GLN A CA 1
ATOM 723 C C . GLN A 1 92 ? -4.223 -19.75 -5.566 1 98.25 92 GLN A C 1
ATOM 725 O O . GLN A 1 92 ? -4.152 -20.969 -5.609 1 98.25 92 GLN A O 1
ATOM 730 N N . LYS A 1 93 ? -4.785 -19.047 -6.438 1 98.06 93 LYS A N 1
ATOM 731 C CA . LYS A 1 93 ? -5.344 -19.688 -7.625 1 98.06 93 LYS A CA 1
ATOM 732 C C . LYS A 1 93 ? -4.266 -20.422 -8.414 1 98.06 93 LYS A C 1
ATOM 734 O O . LYS A 1 93 ? -4.457 -21.578 -8.812 1 98.06 93 LYS A O 1
ATOM 739 N N . THR A 1 94 ? -3.166 -19.75 -8.617 1 97.5 94 THR A N 1
ATOM 740 C CA . THR A 1 94 ? -2.078 -20.344 -9.391 1 97.5 94 THR A CA 1
ATOM 741 C C . THR A 1 94 ? -1.484 -21.547 -8.656 1 97.5 94 THR A C 1
ATOM 743 O O . THR A 1 94 ? -1.132 -22.547 -9.281 1 97.5 94 THR A O 1
ATOM 746 N N . GLN A 1 95 ? -1.43 -21.375 -7.391 1 97.56 95 GLN A N 1
ATOM 747 C CA . GLN A 1 95 ? -0.92 -22.484 -6.594 1 97.56 95 GLN A CA 1
ATOM 748 C C . GLN A 1 95 ? -1.862 -23.688 -6.652 1 97.56 95 GLN A C 1
ATOM 750 O O . GLN A 1 95 ? -1.413 -24.828 -6.688 1 97.56 95 GLN A O 1
ATOM 755 N N . ASN A 1 96 ? -3.1 -23.484 -6.68 1 98 96 ASN A N 1
ATOM 756 C CA . ASN A 1 96 ? -4.07 -24.578 -6.812 1 98 96 ASN A CA 1
ATOM 757 C C . ASN A 1 96 ? -3.977 -25.25 -8.18 1 98 96 ASN A C 1
ATOM 759 O O . ASN A 1 96 ? -4.074 -26.469 -8.281 1 98 96 ASN A O 1
ATOM 763 N N . GLU A 1 97 ? -3.854 -24.422 -9.109 1 96.56 97 GLU A N 1
ATOM 764 C CA . GLU A 1 97 ? -3.689 -24.969 -10.453 1 96.56 97 GLU A CA 1
ATOM 765 C C . GLU A 1 97 ? -2.42 -25.797 -10.555 1 96.56 97 GLU A C 1
ATOM 767 O O . GLU A 1 97 ? -2.42 -26.859 -11.188 1 96.56 97 GLU A O 1
ATOM 772 N N . LEU A 1 98 ? -1.361 -25.297 -10.008 1 96.88 98 LEU A N 1
ATOM 773 C CA . LEU A 1 98 ? -0.102 -26.031 -9.992 1 96.88 98 LEU A CA 1
ATOM 774 C C . LEU A 1 98 ? -0.262 -27.375 -9.273 1 96.88 98 LEU A C 1
ATOM 776 O O . LEU A 1 98 ? 0.202 -28.406 -9.758 1 96.88 98 LEU A O 1
ATOM 780 N N . ALA A 1 99 ? -0.916 -27.391 -8.203 1 96.44 99 ALA A N 1
ATOM 781 C CA . ALA A 1 99 ? -1.146 -28.609 -7.434 1 96.44 99 ALA A CA 1
ATOM 782 C C . ALA A 1 99 ? -1.959 -29.625 -8.234 1 96.44 99 ALA A C 1
ATOM 784 O O . ALA A 1 99 ? -1.667 -30.812 -8.211 1 96.44 99 ALA A O 1
ATOM 785 N N . LYS A 1 100 ? -2.969 -29.141 -8.867 1 95.06 100 LYS A N 1
ATOM 786 C CA . LYS A 1 100 ? -3.801 -30.016 -9.703 1 95.06 100 LYS A CA 1
ATOM 787 C C . LYS A 1 100 ? -2.986 -30.625 -10.836 1 95.06 100 LYS A C 1
ATOM 789 O O . LYS A 1 100 ? -3.113 -31.812 -11.125 1 95.06 100 LYS A O 1
ATOM 794 N N . THR A 1 101 ? -2.178 -29.797 -11.469 1 93.75 101 THR A N 1
ATOM 795 C CA . THR A 1 101 ? -1.354 -30.25 -12.586 1 93.75 101 THR A CA 1
ATOM 796 C C . THR A 1 101 ? -0.331 -31.281 -12.109 1 93.75 101 THR A C 1
ATOM 798 O O . THR A 1 101 ? -0.083 -32.281 -12.789 1 93.75 101 THR A O 1
ATOM 801 N N . GLN A 1 102 ? 0.19 -31.047 -10.961 1 93 102 GLN A N 1
ATOM 802 C CA . GLN A 1 102 ? 1.155 -31.969 -10.383 1 93 102 GLN A CA 1
ATOM 803 C C . GLN A 1 102 ? 0.495 -33.312 -10.023 1 93 102 GLN A C 1
ATOM 805 O O . GLN A 1 102 ? 1.096 -34.375 -10.188 1 93 102 GLN A O 1
ATOM 810 N N . ALA A 1 103 ? -0.741 -33.188 -9.523 1 91.56 103 ALA A N 1
ATOM 811 C CA . ALA A 1 103 ? -1.493 -34.406 -9.203 1 91.56 103 ALA A CA 1
ATOM 812 C C . ALA A 1 103 ? -1.789 -35.219 -10.469 1 91.56 103 ALA A C 1
ATOM 814 O O . ALA A 1 103 ? -1.739 -36.438 -10.445 1 91.56 103 ALA A O 1
ATOM 815 N N . GLU A 1 104 ? -2.074 -34.594 -11.484 1 86.94 104 GLU A N 1
ATOM 816 C CA . GLU A 1 104 ? -2.334 -35.25 -12.758 1 86.94 104 GLU A CA 1
ATOM 817 C C . GLU A 1 104 ? -1.101 -36 -13.258 1 86.94 104 GLU A C 1
ATOM 819 O O . GLU A 1 104 ? -1.208 -37.125 -13.766 1 86.94 104 GLU A O 1
ATOM 824 N N . ILE A 1 105 ? 0.061 -35.406 -13.148 1 86.56 105 ILE A N 1
ATOM 825 C CA . ILE A 1 105 ? 1.32 -36.031 -13.547 1 86.56 105 ILE A CA 1
ATOM 826 C C . ILE A 1 105 ? 1.582 -37.25 -12.68 1 86.56 105 ILE A C 1
ATOM 828 O O . ILE A 1 105 ? 2.014 -38.312 -13.18 1 86.56 105 ILE A O 1
ATOM 832 N N . ALA A 1 106 ? 1.322 -37.094 -11.422 1 86.69 106 ALA A N 1
ATOM 833 C CA . ALA A 1 106 ? 1.55 -38.188 -10.492 1 86.69 106 ALA A CA 1
ATOM 834 C C . ALA A 1 106 ? 0.658 -39.375 -10.82 1 86.69 106 ALA A C 1
ATOM 836 O O . ALA A 1 106 ? 1.102 -40.531 -10.758 1 86.69 106 ALA A O 1
ATOM 837 N N . VAL A 1 107 ? -0.583 -39.125 -11.172 1 84.94 107 VAL A N 1
ATOM 838 C CA . VAL A 1 107 ? -1.528 -40.188 -11.523 1 84.94 107 VAL A CA 1
ATOM 839 C C . VAL A 1 107 ? -1.075 -40.875 -12.805 1 84.94 107 VAL A C 1
ATOM 841 O O . VAL A 1 107 ? -1.101 -42.094 -12.898 1 84.94 107 VAL A O 1
ATOM 844 N N . ALA A 1 108 ? -0.579 -40.094 -13.758 1 80.38 108 ALA A N 1
ATOM 845 C CA . ALA A 1 108 ? -0.124 -40.656 -15.039 1 80.38 108 ALA A CA 1
ATOM 846 C C . ALA A 1 108 ? 1.125 -41.5 -14.852 1 80.38 108 ALA A C 1
ATOM 848 O O . ALA A 1 108 ? 1.261 -42.562 -15.484 1 80.38 108 ALA A O 1
ATOM 849 N N . GLN A 1 109 ? 2.023 -41.062 -14.039 1 82.75 109 GLN A N 1
ATOM 850 C CA . GLN A 1 109 ? 3.264 -41.781 -13.781 1 82.75 109 GLN A CA 1
ATOM 851 C C . GLN A 1 109 ? 2.99 -43.125 -13.078 1 82.75 109 GLN A C 1
ATOM 853 O O . GLN A 1 109 ? 3.631 -44.125 -13.375 1 82.75 109 GLN A O 1
ATOM 858 N N . THR A 1 110 ? 1.96 -43.094 -12.164 1 83.94 110 THR A N 1
ATOM 859 C CA . THR A 1 110 ? 1.582 -44.281 -11.453 1 83.94 110 THR A CA 1
ATOM 860 C C . THR A 1 110 ? 0.948 -45.312 -12.406 1 83.94 110 THR A C 1
ATOM 862 O O . THR A 1 110 ? 1.228 -46.5 -12.328 1 83.94 110 THR A O 1
ATOM 865 N N . LYS A 1 111 ? 0.201 -44.906 -13.336 1 78.5 111 LYS A N 1
ATOM 866 C CA . LYS A 1 111 ? -0.441 -45.781 -14.32 1 78.5 111 LYS A CA 1
ATOM 867 C C . LYS A 1 111 ? 0.588 -46.375 -15.266 1 78.5 111 LYS A C 1
ATOM 869 O O . LYS A 1 111 ? 0.483 -47.562 -15.633 1 78.5 111 LYS A O 1
ATOM 874 N N . LEU A 1 112 ? 1.596 -45.656 -15.703 1 76.75 112 LEU A N 1
ATOM 875 C CA . LEU A 1 112 ? 2.641 -46.125 -16.609 1 76.75 112 LEU A CA 1
ATOM 876 C C . LEU A 1 112 ? 3.506 -47.188 -15.938 1 76.75 112 LEU A C 1
ATOM 878 O O . LEU A 1 112 ? 3.883 -48.188 -16.578 1 76.75 112 LEU A O 1
ATOM 882 N N . SER A 1 113 ? 3.82 -47 -14.688 1 80.19 113 SER A N 1
ATOM 883 C CA . SER A 1 113 ? 4.641 -47.938 -13.953 1 80.19 113 SER A CA 1
ATOM 884 C C . SER A 1 113 ? 3.906 -49.25 -13.742 1 80.19 113 SER A C 1
ATOM 886 O O . SER A 1 113 ? 4.516 -50.344 -13.797 1 80.19 113 SER A O 1
ATOM 888 N N . GLN A 1 114 ? 2.561 -49.312 -13.586 1 79.38 114 GLN A N 1
ATOM 889 C CA . GLN A 1 114 ? 1.755 -50.5 -13.398 1 79.38 114 GLN A CA 1
ATOM 890 C C . GLN A 1 114 ? 1.623 -51.281 -14.703 1 79.38 114 GLN A C 1
ATOM 892 O O . GLN A 1 114 ? 1.646 -52.531 -14.695 1 79.38 114 GLN A O 1
ATOM 897 N N . THR A 1 115 ? 1.587 -50.656 -15.844 1 69.94 115 THR A N 1
ATOM 898 C CA . THR A 1 115 ? 1.467 -51.281 -17.141 1 69.94 115 THR A CA 1
ATOM 899 C C . THR A 1 115 ? 2.779 -51.969 -17.531 1 69.94 115 THR A C 1
ATOM 901 O O . THR A 1 115 ? 2.779 -53.062 -18.109 1 69.94 115 THR A O 1
ATOM 904 N N . GLN A 1 116 ? 3.912 -51.5 -17.188 1 68.12 116 GLN A N 1
ATOM 905 C CA . GLN A 1 116 ? 5.215 -52.094 -17.516 1 68.12 116 GLN A CA 1
ATOM 906 C C . GLN A 1 116 ? 5.492 -53.344 -16.688 1 68.12 116 GLN A C 1
ATOM 908 O O . GLN A 1 116 ? 6.105 -54.281 -17.172 1 68.12 116 GLN A O 1
ATOM 913 N N . ASN A 1 117 ? 5.016 -53.406 -15.547 1 75.12 117 ASN A N 1
ATOM 914 C CA . ASN A 1 117 ? 5.23 -54.562 -14.695 1 75.12 117 ASN A CA 1
ATOM 915 C C . ASN A 1 117 ? 4.293 -55.719 -15.07 1 75.12 117 ASN A C 1
ATOM 917 O O . ASN A 1 117 ? 4.645 -56.875 -14.914 1 75.12 117 ASN A O 1
ATOM 921 N N . SER A 1 118 ? 3.137 -55.531 -15.656 1 73.38 118 SER A N 1
ATOM 922 C CA . SER A 1 118 ? 2.203 -56.562 -16.062 1 73.38 118 SER A CA 1
ATOM 923 C C . SER A 1 118 ? 2.664 -57.25 -17.344 1 73.38 118 SER A C 1
ATOM 925 O O . SER A 1 118 ? 2.391 -58.438 -17.547 1 73.38 118 SER A O 1
ATOM 927 N N . ASP A 1 119 ? 3.377 -56.719 -18.234 1 59.41 119 ASP A N 1
ATOM 928 C CA . ASP A 1 119 ? 3.852 -57.344 -19.469 1 59.41 119 ASP A CA 1
ATOM 929 C C . ASP A 1 119 ? 4.992 -58.344 -19.188 1 59.41 119 ASP A C 1
ATOM 931 O O . ASP A 1 119 ? 5.309 -59.188 -20.016 1 59.41 119 ASP A O 1
ATOM 935 N N . PHE A 1 120 ? 5.605 -58.219 -18.094 1 63.03 120 PHE A N 1
ATOM 936 C CA . PHE A 1 120 ? 6.691 -59.156 -17.797 1 63.03 120 PHE A CA 1
ATOM 937 C C . PHE A 1 120 ? 6.172 -60.344 -17.016 1 63.03 120 PHE A C 1
ATOM 939 O O . PHE A 1 120 ? 6.879 -61.344 -16.859 1 63.03 120 PHE A O 1
ATOM 946 N N . MET A 1 121 ? 4.898 -60.375 -16.719 1 54.25 121 MET A N 1
ATOM 947 C CA . MET A 1 121 ? 4.387 -61.625 -16.188 1 54.25 121 MET A CA 1
ATOM 948 C C . MET A 1 121 ? 3.645 -62.406 -17.266 1 54.25 121 MET A C 1
ATOM 950 O O . MET A 1 121 ? 3.033 -61.812 -18.156 1 54.25 121 MET A O 1
ATOM 954 N N . MET B 1 1 ? -18.406 7.828 35.094 1 39.06 1 MET B N 1
ATOM 955 C CA . MET B 1 1 ? -17.172 7.223 34.594 1 39.06 1 MET B CA 1
ATOM 956 C C . MET B 1 1 ? -16.719 7.91 33.312 1 39.06 1 MET B C 1
ATOM 958 O O . MET B 1 1 ? -17.5 8.109 32.375 1 39.06 1 MET B O 1
ATOM 962 N N . ASN B 1 2 ? -15.812 8.859 33.281 1 45.41 2 ASN B N 1
ATOM 963 C CA . ASN B 1 2 ? -15.422 9.695 32.156 1 45.41 2 ASN B CA 1
ATOM 964 C C . ASN B 1 2 ? -15.336 8.891 30.844 1 45.41 2 ASN B C 1
ATOM 966 O O . ASN B 1 2 ? -14.625 7.887 30.781 1 45.41 2 ASN B O 1
ATOM 970 N N . PRO B 1 3 ? -16.359 9 30.031 1 59.56 3 PRO B N 1
ATOM 971 C CA . PRO B 1 3 ? -16.391 8.172 28.828 1 59.56 3 PRO B CA 1
ATOM 972 C C . PRO B 1 3 ? -15.016 8.023 28.188 1 59.56 3 PRO B C 1
ATOM 974 O O . PRO B 1 3 ? -14.227 8.969 28.188 1 59.56 3 PRO B O 1
ATOM 977 N N . LYS B 1 4 ? -14.328 6.863 28.391 1 77.38 4 LYS B N 1
ATOM 978 C CA . LYS B 1 4 ? -12.953 6.531 28.031 1 77.38 4 LYS B CA 1
ATOM 979 C C . LYS B 1 4 ? -12.57 7.148 26.688 1 77.38 4 LYS B C 1
ATOM 981 O O . LYS B 1 4 ? -13.273 6.961 25.688 1 77.38 4 LYS B O 1
ATOM 986 N N . ARG B 1 5 ? -11.727 8.242 26.688 1 92.19 5 ARG B N 1
ATOM 987 C CA . ARG B 1 5 ? -11.117 8.906 25.547 1 92.19 5 ARG B CA 1
ATOM 988 C C . ARG B 1 5 ? -10.555 7.891 24.547 1 92.19 5 ARG B C 1
ATOM 990 O O . ARG B 1 5 ? -9.938 6.906 24.953 1 92.19 5 ARG B O 1
ATOM 997 N N . CYS B 1 6 ? -11.047 8.062 23.359 1 95.88 6 CYS B N 1
ATOM 998 C CA . CYS B 1 6 ? -10.492 7.129 22.375 1 95.88 6 CYS B CA 1
ATOM 999 C C . CYS B 1 6 ? -8.984 7.285 22.281 1 95.88 6 CYS B C 1
ATOM 1001 O O . CYS B 1 6 ? -8.414 8.234 22.828 1 95.88 6 CYS B O 1
ATOM 1003 N N . ALA B 1 7 ? -8.312 6.445 21.703 1 95.88 7 ALA B N 1
ATOM 1004 C CA . ALA B 1 7 ? -6.859 6.438 21.578 1 95.88 7 ALA B CA 1
ATOM 1005 C C . ALA B 1 7 ? -6.363 7.68 20.844 1 95.88 7 ALA B C 1
ATOM 1007 O O . ALA B 1 7 ? -5.312 8.227 21.188 1 95.88 7 ALA B O 1
ATOM 1008 N N . ALA B 1 8 ? -7.148 8.109 19.844 1 97 8 ALA B N 1
ATOM 1009 C CA . ALA B 1 8 ? -6.77 9.289 19.062 1 97 8 ALA B CA 1
ATOM 1010 C C . ALA B 1 8 ? -6.793 10.547 19.922 1 97 8 ALA B C 1
ATOM 1012 O O . ALA B 1 8 ? -5.82 11.305 19.953 1 97 8 ALA B O 1
ATOM 1013 N N . CYS B 1 9 ? -7.812 10.688 20.578 1 96.75 9 CYS B N 1
ATOM 1014 C CA . CYS B 1 9 ? -7.965 11.883 21.391 1 96.75 9 CYS B CA 1
ATOM 1015 C C . CYS B 1 9 ? -6.969 11.883 22.547 1 96.75 9 CYS B C 1
ATOM 1017 O O . CYS B 1 9 ? -6.461 12.938 22.922 1 96.75 9 CYS B O 1
ATOM 1019 N N . LYS B 1 10 ? -6.754 10.75 23.078 1 94.81 10 LYS B N 1
ATOM 1020 C CA . LYS B 1 10 ? -5.719 10.633 24.109 1 94.81 10 LYS B CA 1
ATOM 1021 C C . LYS B 1 10 ? -4.355 11.047 23.547 1 94.81 10 LYS B C 1
ATOM 1023 O O . LYS B 1 10 ? -3.635 11.82 24.188 1 94.81 10 LYS B O 1
ATOM 1028 N N . TYR B 1 11 ? -4.035 10.5 22.422 1 95.44 11 TYR B N 1
ATOM 1029 C CA . TYR B 1 11 ? -2.764 10.781 21.766 1 95.44 11 TYR B CA 1
ATOM 1030 C C . TYR B 1 11 ? -2.639 12.266 21.438 1 95.44 11 TYR B C 1
ATOM 1032 O O . TYR B 1 11 ? -1.561 12.852 21.578 1 95.44 11 TYR B O 1
ATOM 1040 N N . LEU B 1 12 ? -3.725 12.875 21.047 1 95.5 12 LEU B N 1
ATOM 1041 C CA . LEU B 1 12 ? -3.73 14.266 20.594 1 95.5 12 LEU B CA 1
ATOM 1042 C C . LEU B 1 12 ? -3.953 15.219 21.766 1 95.5 12 LEU B C 1
ATOM 1044 O O . LEU B 1 12 ? -4.012 16.438 21.578 1 95.5 12 LEU B O 1
ATOM 1048 N N . ARG B 1 13 ? -4.156 14.672 22.922 1 94.31 13 ARG B N 1
ATOM 1049 C CA . ARG B 1 13 ? -4.352 15.438 24.156 1 94.31 13 ARG B CA 1
ATOM 1050 C C . ARG B 1 13 ? -5.555 16.359 24.031 1 94.31 13 ARG B C 1
ATOM 1052 O O . ARG B 1 13 ? -5.461 17.562 24.344 1 94.31 13 ARG B O 1
ATOM 1059 N N . ARG B 1 14 ? -6.609 15.773 23.562 1 92.69 14 ARG B N 1
ATOM 1060 C CA . ARG B 1 14 ? -7.875 16.5 23.469 1 92.69 14 ARG B CA 1
ATOM 1061 C C . ARG B 1 14 ? -9.016 15.672 24.062 1 92.69 14 ARG B C 1
ATOM 1063 O O . ARG B 1 14 ? -8.852 14.484 24.328 1 92.69 14 ARG B O 1
ATOM 1070 N N . ARG B 1 15 ? -10.078 16.422 24.266 1 91.88 15 ARG B N 1
ATOM 1071 C CA . ARG B 1 15 ? -11.297 15.742 24.703 1 91.88 15 ARG B CA 1
ATOM 1072 C C . ARG B 1 15 ? -12.039 15.117 23.531 1 91.88 15 ARG B C 1
ATOM 1074 O O . ARG B 1 15 ? -12.117 15.711 22.453 1 91.88 15 ARG B O 1
ATOM 1081 N N . CYS B 1 16 ? -12.539 13.922 23.766 1 93.56 16 CYS B N 1
ATOM 1082 C CA . CYS B 1 16 ? -13.312 13.227 22.75 1 93.56 16 CYS B CA 1
ATOM 1083 C C . CYS B 1 16 ? -14.703 13.828 22.609 1 93.56 16 CYS B C 1
ATOM 1085 O O . CYS B 1 16 ? -15.539 13.672 23.5 1 93.56 16 CYS B O 1
ATOM 1087 N N . PRO B 1 17 ? -15.031 14.445 21.562 1 91.94 17 PRO B N 1
ATOM 1088 C CA . PRO B 1 17 ? -16.391 14.977 21.359 1 91.94 17 PRO B CA 1
ATOM 1089 C C . PRO B 1 17 ? -17.422 13.883 21.156 1 91.94 17 PRO B C 1
ATOM 1091 O O . PRO B 1 17 ? -17.062 12.719 20.953 1 91.94 17 PRO B O 1
ATOM 1094 N N . LYS B 1 18 ? -18.672 14.195 21.234 1 90.38 18 LYS B N 1
ATOM 1095 C CA . LYS B 1 18 ? -19.781 13.25 21.078 1 90.38 18 LYS B CA 1
ATOM 1096 C C . LYS B 1 18 ? -19.734 12.562 19.719 1 90.38 18 LYS B C 1
ATOM 1098 O O . LYS B 1 18 ? -20.016 11.367 19.609 1 90.38 18 LYS B O 1
ATOM 1103 N N . ASP B 1 19 ? -19.344 13.234 18.656 1 92.12 19 ASP B N 1
ATOM 1104 C CA . ASP B 1 19 ? -19.312 12.695 17.297 1 92.12 19 ASP B CA 1
ATOM 1105 C C . ASP B 1 19 ? -17.875 12.531 16.797 1 92.12 19 ASP B C 1
ATOM 1107 O O . ASP B 1 19 ? -17.594 12.805 15.633 1 92.12 19 ASP B O 1
ATOM 1111 N N . CYS B 1 20 ? -17.094 12.016 17.734 1 95.31 20 CYS B N 1
ATOM 1112 C CA . CYS B 1 20 ? -15.695 11.836 17.375 1 95.31 20 CYS B CA 1
ATOM 1113 C C . CYS B 1 20 ? -15.547 10.844 16.234 1 95.31 20 CYS B C 1
ATOM 1115 O O . CYS B 1 20 ? -15.953 9.688 16.359 1 95.31 20 CYS B O 1
ATOM 1117 N N . VAL B 1 21 ? -14.898 11.227 15.227 1 95.75 21 VAL B N 1
ATOM 1118 C CA . VAL B 1 21 ? -14.766 10.43 14.016 1 95.75 21 VAL B CA 1
ATOM 1119 C C . VAL B 1 21 ? -13.812 9.266 14.258 1 95.75 21 VAL B C 1
ATOM 1121 O O . VAL B 1 21 ? -13.836 8.266 13.539 1 95.75 21 VAL B O 1
ATOM 1124 N N . PHE B 1 22 ? -13.047 9.359 15.336 1 97.19 22 PHE B N 1
ATOM 1125 C CA . PHE B 1 22 ? -12.016 8.359 15.609 1 97.19 22 PHE B CA 1
ATOM 1126 C C . PHE B 1 22 ? -12.516 7.328 16.609 1 97.19 22 PHE B C 1
ATOM 1128 O O . PHE B 1 22 ? -12.086 6.172 16.578 1 97.19 22 PHE B O 1
ATOM 1135 N N . SER B 1 23 ? -13.43 7.66 17.453 1 95.94 23 SER B N 1
ATOM 1136 C CA . SER B 1 23 ? -13.812 6.883 18.625 1 95.94 23 SER B CA 1
ATOM 1137 C C . SER B 1 23 ? -14.281 5.484 18.234 1 95.94 23 SER B C 1
ATOM 1139 O O . SER B 1 23 ? -13.977 4.508 18.922 1 95.94 23 SER B O 1
ATOM 1141 N N . PRO B 1 24 ? -15.008 5.309 17.141 1 95.44 24 PRO B N 1
ATOM 1142 C CA . PRO B 1 24 ? -15.469 3.959 16.812 1 95.44 24 PRO B CA 1
ATOM 1143 C C . PRO B 1 24 ? -14.328 3.037 16.375 1 95.44 24 PRO B C 1
ATOM 1145 O O . PRO B 1 24 ? -14.461 1.813 16.438 1 95.44 24 PRO B O 1
ATOM 1148 N N . TYR B 1 25 ? -13.195 3.645 16.031 1 97.06 25 TYR B N 1
ATOM 1149 C CA . TYR B 1 25 ? -12.227 2.836 15.297 1 97.06 25 TYR B CA 1
ATOM 1150 C C . TYR B 1 25 ? -10.898 2.77 16.047 1 97.06 25 TYR B C 1
ATOM 1152 O O . TYR B 1 25 ? -10.055 1.927 15.742 1 97.06 25 TYR B O 1
ATOM 1160 N N . PHE B 1 26 ? -10.734 3.615 17.016 1 97.25 26 PHE B N 1
ATOM 1161 C CA . PHE B 1 26 ? -9.484 3.684 17.766 1 97.25 26 PHE B CA 1
ATOM 1162 C C . PHE B 1 26 ? -9.75 3.6 19.266 1 97.25 26 PHE B C 1
ATOM 1164 O O . PHE B 1 26 ? -9.719 4.617 19.969 1 97.25 26 PHE B O 1
ATOM 1171 N N . PRO B 1 27 ? -9.859 2.438 19.672 1 94.69 27 PRO B N 1
ATOM 1172 C CA . PRO B 1 27 ? -10.156 2.252 21.094 1 94.69 27 PRO B CA 1
ATOM 1173 C C . PRO B 1 27 ? -8.992 2.639 22 1 94.69 27 PRO B C 1
ATOM 1175 O O . PRO B 1 27 ? -7.828 2.461 21.625 1 94.69 27 PRO B O 1
ATOM 1178 N N . PRO B 1 28 ? -9.242 3.045 23.203 1 92.88 28 PRO B N 1
ATOM 1179 C CA . PRO B 1 28 ? -8.203 3.52 24.125 1 92.88 28 PRO B CA 1
ATOM 1180 C C . PRO B 1 28 ? -7.195 2.432 24.5 1 92.88 28 PRO B C 1
ATOM 1182 O O . PRO B 1 28 ? -6.059 2.738 24.859 1 92.88 28 PRO B O 1
ATOM 1185 N N . ASN B 1 29 ? -7.535 1.245 24.328 1 92.75 29 ASN B N 1
ATOM 1186 C CA . ASN B 1 29 ? -6.656 0.154 24.734 1 92.75 29 ASN B CA 1
ATOM 1187 C C . ASN B 1 29 ? -5.668 -0.209 23.641 1 92.75 29 ASN B C 1
ATOM 1189 O O . ASN B 1 29 ? -4.824 -1.089 23.812 1 92.75 29 ASN B O 1
ATOM 1193 N N . ASP B 1 30 ? -5.715 0.434 22.484 1 93.44 30 ASP B N 1
ATOM 1194 C CA . ASP B 1 30 ? -4.773 0.207 21.391 1 93.44 30 ASP B CA 1
ATOM 1195 C C . ASP B 1 30 ? -4.211 1.526 20.875 1 93.44 30 ASP B C 1
ATOM 1197 O O . ASP B 1 30 ? -4.449 1.898 19.719 1 93.44 30 ASP B O 1
ATOM 1201 N N . PRO B 1 31 ? -3.439 2.201 21.656 1 93.56 31 PRO B N 1
ATOM 1202 C CA . PRO B 1 31 ? -2.918 3.514 21.281 1 93.56 31 PRO B CA 1
ATOM 1203 C C . PRO B 1 31 ? -1.979 3.449 20.078 1 93.56 31 PRO B C 1
ATOM 1205 O O . PRO B 1 31 ? -1.874 4.414 19.312 1 93.56 31 PRO B O 1
ATOM 1208 N N . GLN B 1 32 ? -1.331 2.334 19.891 1 94.38 32 GLN B N 1
ATOM 1209 C CA . GLN B 1 32 ? -0.361 2.197 18.812 1 94.38 32 GLN B CA 1
ATOM 1210 C C . GLN B 1 32 ? -1.045 2.236 17.453 1 94.38 32 GLN B C 1
ATOM 1212 O O . GLN B 1 32 ? -0.471 2.725 16.469 1 94.38 32 GLN B O 1
ATOM 1217 N N . LYS B 1 33 ? -2.225 1.705 17.469 1 95.12 33 LYS B N 1
ATOM 1218 C CA . LYS B 1 33 ? -2.984 1.701 16.219 1 95.12 33 LYS B CA 1
ATOM 1219 C C . LYS B 1 33 ? -3.121 3.111 15.648 1 95.12 33 LYS B C 1
ATOM 1221 O O . LYS B 1 33 ? -2.879 3.336 14.461 1 95.12 33 LYS B O 1
ATOM 1226 N N . PHE B 1 34 ? -3.449 4.047 16.5 1 96.88 34 PHE B N 1
ATOM 1227 C CA . PHE B 1 34 ? -3.617 5.418 16.031 1 96.88 34 PHE B CA 1
ATOM 1228 C C . PHE B 1 34 ? -2.264 6.078 15.797 1 96.88 34 PHE B C 1
ATOM 1230 O O . PHE B 1 34 ? -2.102 6.855 14.859 1 96.88 34 PHE B O 1
ATOM 1237 N N . ALA B 1 35 ? -1.305 5.777 16.625 1 96.62 35 ALA B N 1
ATOM 1238 C CA . ALA B 1 35 ? 0.012 6.398 16.516 1 96.62 35 ALA B CA 1
ATOM 1239 C C . ALA B 1 35 ? 0.616 6.145 15.133 1 96.62 35 ALA B C 1
ATOM 1241 O O . ALA B 1 35 ? 1.205 7.047 14.531 1 96.62 35 ALA B O 1
ATOM 1242 N N . CYS B 1 36 ? 0.45 4.988 14.664 1 95.31 36 CYS B N 1
ATOM 1243 C CA . CYS B 1 36 ? 1.016 4.617 13.375 1 95.31 36 CYS B CA 1
ATOM 1244 C C . CYS B 1 36 ? 0.333 5.379 12.242 1 95.31 36 CYS B C 1
ATOM 1246 O O . CYS B 1 36 ? 1.002 5.902 11.344 1 95.31 36 CYS B O 1
ATOM 1248 N N . VAL B 1 37 ? -0.937 5.469 12.297 1 97.5 37 VAL B N 1
ATOM 1249 C CA . VAL B 1 37 ? -1.714 6.148 11.266 1 97.5 37 VAL B CA 1
ATOM 1250 C C . VAL B 1 37 ? -1.437 7.648 11.312 1 97.5 37 VAL B C 1
ATOM 1252 O O . VAL B 1 37 ? -1.298 8.297 10.273 1 97.5 37 VAL B O 1
ATOM 1255 N N . HIS B 1 38 ? -1.323 8.141 12.5 1 97.38 38 HIS B N 1
ATOM 1256 C CA . HIS B 1 38 ? -1.03 9.562 12.672 1 97.38 38 HIS B CA 1
ATOM 1257 C C . HIS B 1 38 ? 0.339 9.914 12.109 1 97.38 38 HIS B C 1
ATOM 1259 O O . HIS B 1 38 ? 0.507 10.969 11.492 1 97.38 38 HIS B O 1
ATOM 1265 N N . ARG B 1 39 ? 1.257 9.078 12.367 1 96.5 39 ARG B N 1
ATOM 1266 C CA . ARG B 1 39 ? 2.625 9.328 11.922 1 96.5 39 ARG B CA 1
ATOM 1267 C C . ARG B 1 39 ? 2.693 9.453 10.406 1 96.5 39 ARG B C 1
ATOM 1269 O O . ARG B 1 39 ? 3.461 10.266 9.883 1 96.5 39 ARG B O 1
ATOM 1276 N N . ILE B 1 40 ? 1.904 8.766 9.734 1 98.19 40 ILE B N 1
ATOM 1277 C CA . ILE B 1 40 ? 2.031 8.664 8.281 1 98.19 40 ILE B CA 1
ATOM 1278 C C . ILE B 1 40 ? 1.074 9.648 7.613 1 98.19 40 ILE B C 1
ATOM 1280 O O . ILE B 1 40 ? 1.449 10.344 6.664 1 98.19 40 ILE B O 1
ATOM 1284 N N . TYR B 1 41 ? -0.107 9.781 8.117 1 98.19 41 TYR B N 1
ATOM 1285 C CA . TYR B 1 41 ? -1.132 10.523 7.398 1 98.19 41 TYR B CA 1
ATOM 1286 C C . TYR B 1 41 ? -1.453 11.836 8.102 1 98.19 41 TYR B C 1
ATOM 1288 O O . TYR B 1 41 ? -1.927 12.789 7.477 1 98.19 41 TYR B O 1
ATOM 1296 N N . GLY B 1 42 ? -1.246 11.844 9.406 1 96.88 42 GLY B N 1
ATOM 1297 C CA . GLY B 1 42 ? -1.732 12.969 10.188 1 96.88 42 GLY B CA 1
ATOM 1298 C C . GLY B 1 42 ? -3.199 12.852 10.555 1 96.88 42 GLY B C 1
ATOM 1299 O O . GLY B 1 42 ? -3.996 12.32 9.781 1 96.88 42 GLY B O 1
ATOM 1300 N N . ALA B 1 43 ? -3.527 13.359 11.703 1 96.19 43 ALA B N 1
ATOM 1301 C CA . ALA B 1 43 ? -4.883 13.242 12.227 1 96.19 43 ALA B CA 1
ATOM 1302 C C . ALA B 1 43 ? -5.883 13.969 11.336 1 96.19 43 ALA B C 1
ATOM 1304 O O . ALA B 1 43 ? -6.98 13.461 11.078 1 96.19 43 ALA B O 1
ATOM 1305 N N . GLY B 1 44 ? -5.516 15.125 10.836 1 95.19 44 GLY B N 1
ATOM 1306 C CA . GLY B 1 44 ? -6.398 15.898 9.969 1 95.19 44 GLY B CA 1
ATOM 1307 C C . GLY B 1 44 ? -6.734 15.18 8.672 1 95.19 44 GLY B C 1
ATOM 1308 O O . GLY B 1 44 ? -7.902 15.117 8.289 1 95.19 44 GLY B O 1
ATOM 1309 N N . ASN B 1 45 ? -5.758 14.656 8.094 1 96.12 45 ASN B N 1
ATOM 1310 C CA . ASN B 1 45 ? -5.965 13.953 6.832 1 96.12 45 ASN B CA 1
ATOM 1311 C C . ASN B 1 45 ? -6.797 12.688 7.023 1 96.12 45 ASN B C 1
ATOM 1313 O O . ASN B 1 45 ? -7.672 12.391 6.207 1 96.12 45 ASN B O 1
ATOM 1317 N N . VAL B 1 46 ? -6.504 12.016 8.094 1 97.5 46 VAL B N 1
ATOM 1318 C CA . VAL B 1 46 ? -7.262 10.805 8.375 1 97.5 46 VAL B CA 1
ATOM 1319 C C . VAL B 1 46 ? -8.734 11.148 8.602 1 97.5 46 VAL B C 1
ATOM 1321 O O . VAL B 1 46 ? -9.625 10.484 8.07 1 97.5 46 VAL B O 1
ATOM 1324 N N . SER B 1 47 ? -8.969 12.172 9.359 1 96.88 47 SER B N 1
ATOM 1325 C CA . SER B 1 47 ? -10.336 12.617 9.609 1 96.88 47 SER B CA 1
ATOM 1326 C C . SER B 1 47 ? -11.047 12.969 8.305 1 96.88 47 SER B C 1
ATOM 1328 O O . SER B 1 47 ? -12.195 12.57 8.086 1 96.88 47 SER B O 1
ATOM 1330 N N . LYS B 1 48 ? -10.352 13.711 7.477 1 97 48 LYS B N 1
ATOM 1331 C CA . LYS B 1 48 ? -10.914 14.109 6.191 1 97 48 LYS B CA 1
ATOM 1332 C C . LYS B 1 48 ? -11.234 12.891 5.328 1 97 48 LYS B C 1
ATOM 1334 O O . LYS B 1 48 ? -12.297 12.82 4.707 1 97 48 LYS B O 1
ATOM 1339 N N . MET B 1 49 ? -10.359 11.945 5.297 1 97.25 49 MET B N 1
ATOM 1340 C CA . MET B 1 49 ? -10.555 10.742 4.5 1 97.25 49 MET B CA 1
ATOM 1341 C C . MET B 1 49 ? -11.773 9.953 4.988 1 97.25 49 MET B C 1
ATOM 1343 O O . MET B 1 49 ? -12.578 9.484 4.188 1 97.25 49 MET B O 1
ATOM 1347 N N . LEU B 1 50 ? -11.914 9.875 6.285 1 97.81 50 LEU B N 1
ATOM 1348 C CA . LEU B 1 50 ? -13.023 9.117 6.852 1 97.81 50 LEU B CA 1
ATOM 1349 C C . LEU B 1 50 ? -14.352 9.836 6.625 1 97.81 50 LEU B C 1
ATOM 1351 O O . LEU B 1 50 ? -15.367 9.203 6.352 1 97.81 50 LEU B O 1
ATOM 1355 N N . GLN B 1 51 ? -14.297 11.125 6.672 1 96.81 51 GLN B N 1
ATOM 1356 C CA . GLN B 1 51 ? -15.516 11.914 6.535 1 96.81 51 GLN B CA 1
ATOM 1357 C C . GLN B 1 51 ? -16.047 11.859 5.109 1 96.81 51 GLN B C 1
ATOM 1359 O O . GLN B 1 51 ? -17.234 12.102 4.875 1 96.81 51 GLN B O 1
ATOM 1364 N N . GLN B 1 52 ? -15.227 11.516 4.207 1 96.69 52 GLN B N 1
ATOM 1365 C CA . GLN B 1 52 ? -15.617 11.453 2.805 1 96.69 52 GLN B CA 1
ATOM 1366 C C . GLN B 1 52 ? -16.234 10.094 2.469 1 96.69 52 GLN B C 1
ATOM 1368 O O . GLN B 1 52 ? -16.781 9.906 1.38 1 96.69 52 GLN B O 1
ATOM 1373 N N . LEU B 1 53 ? -16.281 9.227 3.396 1 97.94 53 LEU B N 1
ATOM 1374 C CA . LEU B 1 53 ? -16.75 7.863 3.154 1 97.94 53 LEU B CA 1
ATOM 1375 C C . LEU B 1 53 ? -18.094 7.625 3.836 1 97.94 53 LEU B C 1
ATOM 1377 O O . LEU B 1 53 ? -18.375 8.203 4.891 1 97.94 53 LEU B O 1
ATOM 1381 N N . PRO B 1 54 ? -18.922 6.73 3.178 1 97 54 PRO B N 1
ATOM 1382 C CA . PRO B 1 54 ? -20.094 6.262 3.924 1 97 54 PRO B CA 1
ATOM 1383 C C . PRO B 1 54 ? -19.719 5.566 5.234 1 97 54 PRO B C 1
ATOM 1385 O O . PRO B 1 54 ? -18.719 4.848 5.289 1 97 54 PRO B O 1
ATOM 1388 N N . ASP B 1 55 ? -20.547 5.75 6.234 1 96 55 ASP B N 1
ATOM 1389 C CA . ASP B 1 55 ? -20.281 5.215 7.57 1 96 55 ASP B CA 1
ATOM 1390 C C . ASP B 1 55 ? -19.984 3.719 7.516 1 96 55 ASP B C 1
ATOM 1392 O O . ASP B 1 55 ? -19.109 3.23 8.227 1 96 55 ASP B O 1
ATOM 1396 N N . GLN B 1 56 ? -20.672 3.041 6.664 1 97.25 56 GLN B N 1
ATOM 1397 C CA . GLN B 1 56 ? -20.625 1.582 6.648 1 97.25 56 GLN B CA 1
ATOM 1398 C C . GLN B 1 56 ? -19.281 1.077 6.121 1 97.25 56 GLN B C 1
ATOM 1400 O O . GLN B 1 56 ? -18.922 -0.082 6.332 1 97.25 56 GLN B O 1
ATOM 1405 N N . THR B 1 57 ? -18.531 1.987 5.461 1 98.31 57 THR B N 1
ATOM 1406 C CA . THR B 1 57 ? -17.266 1.533 4.871 1 98.31 57 THR B CA 1
ATOM 1407 C C . THR B 1 57 ? -16.078 2.039 5.676 1 98.31 57 THR B C 1
ATOM 1409 O O . THR B 1 57 ? -14.938 1.646 5.418 1 98.31 57 THR B O 1
ATOM 1412 N N . ARG B 1 58 ? -16.281 2.82 6.672 1 98.38 58 ARG B N 1
ATOM 1413 C CA . ARG B 1 58 ? -15.211 3.498 7.391 1 98.38 58 ARG B CA 1
ATOM 1414 C C . ARG B 1 58 ? -14.367 2.506 8.18 1 98.38 58 ARG B C 1
ATOM 1416 O O . ARG B 1 58 ? -13.148 2.66 8.281 1 98.38 58 ARG B O 1
ATOM 1423 N N . ALA B 1 59 ? -14.992 1.526 8.734 1 97.88 59 ALA B N 1
ATOM 1424 C CA . ALA B 1 59 ? -14.25 0.538 9.508 1 97.88 59 ALA B CA 1
ATOM 1425 C C . ALA B 1 59 ? -13.203 -0.158 8.641 1 97.88 59 ALA B C 1
ATOM 1427 O O . ALA B 1 59 ? -12.062 -0.354 9.07 1 97.88 59 ALA B O 1
ATOM 1428 N N . GLU B 1 60 ? -13.594 -0.52 7.434 1 98.38 60 GLU B N 1
ATOM 1429 C CA . GLU B 1 60 ? -12.672 -1.175 6.512 1 98.38 60 GLU B CA 1
ATOM 1430 C C . GLU B 1 60 ? -11.57 -0.22 6.059 1 98.38 60 GLU B C 1
ATOM 1432 O O . GLU B 1 60 ? -10.414 -0.618 5.93 1 98.38 60 GLU B O 1
ATOM 1437 N N . ALA B 1 61 ? -11.914 0.954 5.859 1 98.75 61 ALA B N 1
ATOM 1438 C CA . ALA B 1 61 ? -10.93 1.959 5.461 1 98.75 61 ALA B CA 1
ATOM 1439 C C . ALA B 1 61 ? -9.883 2.168 6.551 1 98.75 61 ALA B C 1
ATOM 1441 O O . ALA B 1 61 ? -8.688 2.258 6.266 1 98.75 61 ALA B O 1
ATOM 1442 N N . VAL B 1 62 ? -10.328 2.219 7.809 1 98.69 62 VAL B N 1
ATOM 1443 C CA . VAL B 1 62 ? -9.414 2.408 8.922 1 98.69 62 VAL B CA 1
ATOM 1444 C C . VAL B 1 62 ? -8.445 1.23 9 1 98.69 62 VAL B C 1
ATOM 1446 O O . VAL B 1 62 ? -7.242 1.417 9.211 1 98.69 62 VAL B O 1
ATOM 1449 N N . GLU B 1 63 ? -8.977 0.077 8.773 1 98.44 63 GLU B N 1
ATOM 1450 C CA . GLU B 1 63 ? -8.117 -1.104 8.812 1 98.44 63 GLU B CA 1
ATOM 1451 C C . GLU B 1 63 ? -7.074 -1.064 7.703 1 98.44 63 GLU B C 1
ATOM 1453 O O . GLU B 1 63 ? -5.91 -1.409 7.922 1 98.44 63 GLU B O 1
ATOM 1458 N N . SER B 1 64 ? -7.488 -0.693 6.543 1 98.81 64 SER B N 1
ATOM 1459 C CA . SER B 1 64 ? -6.551 -0.605 5.43 1 98.81 64 SER B CA 1
ATOM 1460 C C . SER B 1 64 ? -5.535 0.513 5.648 1 98.81 64 SER B C 1
ATOM 1462 O O . SER B 1 64 ? -4.348 0.347 5.359 1 98.81 64 SER B O 1
ATOM 1464 N N . LEU B 1 65 ? -5.965 1.614 6.184 1 98.75 65 LEU B N 1
ATOM 1465 C CA . LEU B 1 65 ? -5.059 2.715 6.496 1 98.75 65 LEU B CA 1
ATOM 1466 C C . LEU B 1 65 ? -4.02 2.285 7.523 1 98.75 65 LEU B C 1
ATOM 1468 O O . LEU B 1 65 ? -2.838 2.607 7.391 1 98.75 65 LEU B O 1
ATOM 1472 N N . CYS B 1 66 ? -4.488 1.588 8.516 1 98.56 66 CYS B N 1
ATOM 1473 C CA . CYS B 1 66 ? -3.586 1.123 9.562 1 98.56 66 CYS B CA 1
ATOM 1474 C C . CYS B 1 66 ? -2.547 0.162 9 1 98.56 66 CYS B C 1
ATOM 1476 O O . CYS B 1 66 ? -1.366 0.247 9.336 1 98.56 66 CYS B O 1
ATOM 1478 N N . PHE B 1 67 ? -2.984 -0.69 8.164 1 98.81 67 PHE B N 1
ATOM 1479 C CA . PHE B 1 67 ? -2.068 -1.634 7.531 1 98.81 67 PHE B CA 1
ATOM 1480 C C . PHE B 1 67 ? -1.025 -0.9 6.695 1 98.81 67 PHE B C 1
ATOM 1482 O O . PHE B 1 67 ? 0.171 -1.177 6.805 1 98.81 67 PHE B O 1
ATOM 1489 N N . GLU B 1 68 ? -1.449 -0.016 5.891 1 98.81 68 GLU B N 1
ATOM 1490 C CA . GLU B 1 68 ? -0.557 0.751 5.027 1 98.81 68 GLU B CA 1
ATOM 1491 C C . GLU B 1 68 ? 0.421 1.587 5.848 1 98.81 68 GLU B C 1
ATOM 1493 O O . GLU B 1 68 ? 1.604 1.677 5.508 1 98.81 68 GLU B O 1
ATOM 1498 N N . ALA B 1 69 ? -0.111 2.156 6.875 1 98.69 69 ALA B N 1
ATOM 1499 C CA . ALA B 1 69 ? 0.753 2.953 7.738 1 98.69 69 ALA B CA 1
ATOM 1500 C C . ALA B 1 69 ? 1.846 2.092 8.367 1 98.69 69 ALA B C 1
ATOM 1502 O O . ALA B 1 69 ? 3.012 2.488 8.406 1 98.69 69 ALA B O 1
ATOM 1503 N N . LYS B 1 70 ? 1.437 0.999 8.844 1 98.25 70 LYS B N 1
ATOM 1504 C CA . LYS B 1 70 ? 2.408 0.087 9.445 1 98.25 70 LYS B CA 1
ATOM 1505 C C . LYS B 1 70 ? 3.473 -0.323 8.43 1 98.25 70 LYS B C 1
ATOM 1507 O O . LYS B 1 70 ? 4.66 -0.387 8.758 1 98.25 70 LYS B O 1
ATOM 1512 N N . CYS B 1 71 ? 3.105 -0.608 7.238 1 98.56 71 CYS B N 1
ATOM 1513 C CA . CYS B 1 71 ? 4.047 -0.965 6.184 1 98.56 71 CYS B CA 1
ATOM 1514 C C . CYS B 1 71 ? 5.062 0.149 5.961 1 98.56 71 CYS B C 1
ATOM 1516 O O . CYS B 1 71 ? 6.254 -0.118 5.773 1 98.56 71 CYS B O 1
ATOM 1518 N N . ARG B 1 72 ? 4.582 1.354 5.98 1 98.19 72 ARG B N 1
ATOM 1519 C CA . ARG B 1 72 ? 5.453 2.502 5.742 1 98.19 72 ARG B CA 1
ATOM 1520 C C . ARG B 1 72 ? 6.406 2.719 6.914 1 98.19 72 ARG B C 1
ATOM 1522 O O . ARG B 1 72 ? 7.555 3.121 6.723 1 98.19 72 ARG B O 1
ATOM 1529 N N . VAL B 1 73 ? 5.918 2.463 8.109 1 97.62 73 VAL B N 1
ATOM 1530 C CA . VAL B 1 73 ? 6.781 2.574 9.281 1 97.62 73 VAL B CA 1
ATOM 1531 C C . VAL B 1 73 ? 7.871 1.504 9.227 1 97.62 73 VAL B C 1
ATOM 1533 O O . VAL B 1 73 ? 9.031 1.779 9.523 1 97.62 73 VAL B O 1
ATOM 1536 N N . ASP B 1 74 ? 7.539 0.337 8.82 1 97.81 74 ASP B N 1
ATOM 1537 C CA . ASP B 1 74 ? 8.461 -0.794 8.781 1 97.81 74 ASP B CA 1
ATOM 1538 C C . ASP B 1 74 ? 9.438 -0.664 7.617 1 97.81 74 ASP B C 1
ATOM 1540 O O . ASP B 1 74 ? 10.586 -1.104 7.711 1 97.81 74 ASP B O 1
ATOM 1544 N N . ASP B 1 75 ? 9.016 -0.147 6.551 1 98.56 75 ASP B N 1
ATOM 1545 C CA . ASP B 1 75 ? 9.797 0.092 5.344 1 98.56 75 ASP B CA 1
ATOM 1546 C C . ASP B 1 75 ? 9.547 1.494 4.793 1 98.56 75 ASP B C 1
ATOM 1548 O O . ASP B 1 75 ? 8.719 1.676 3.896 1 98.56 75 ASP B O 1
ATOM 1552 N N . PRO B 1 76 ? 10.297 2.422 5.207 1 98.31 76 PRO B N 1
ATOM 1553 C CA . PRO B 1 76 ? 10.023 3.822 4.871 1 98.31 76 PRO B CA 1
ATOM 1554 C C . PRO B 1 76 ? 10.25 4.133 3.395 1 98.31 76 PRO B C 1
ATOM 1556 O O . PRO B 1 76 ? 9.805 5.172 2.9 1 98.31 76 PRO B O 1
ATOM 1559 N N . VAL B 1 77 ? 10.977 3.285 2.74 1 98.81 77 VAL B N 1
ATOM 1560 C CA . VAL B 1 77 ? 11.281 3.551 1.338 1 98.81 77 VAL B CA 1
ATOM 1561 C C . VAL B 1 77 ? 10.164 3 0.454 1 98.81 77 VAL B C 1
ATOM 1563 O O . VAL B 1 77 ? 9.648 3.707 -0.413 1 98.81 77 VAL B O 1
ATOM 1566 N N . TYR B 1 78 ? 9.68 1.807 0.706 1 98.75 78 TYR B N 1
ATOM 1567 C CA . TYR B 1 78 ? 8.812 1.174 -0.283 1 98.75 78 TYR B CA 1
ATOM 1568 C C . TYR B 1 78 ? 7.402 0.981 0.266 1 98.75 78 TYR B C 1
ATOM 1570 O O . TYR B 1 78 ? 6.449 0.825 -0.499 1 98.75 78 TYR B O 1
ATOM 1578 N N . GLY B 1 79 ? 7.207 0.914 1.563 1 98.56 79 GLY B N 1
ATOM 1579 C CA . GLY B 1 79 ? 5.879 0.699 2.119 1 98.56 79 GLY B CA 1
ATOM 1580 C C . GLY B 1 79 ? 5.184 -0.525 1.553 1 98.56 79 GLY B C 1
ATOM 1581 O O . GLY B 1 79 ? 5.781 -1.601 1.469 1 98.56 79 GLY B O 1
ATOM 1582 N N . CYS B 1 80 ? 3.957 -0.343 1.191 1 98.75 80 CYS B N 1
ATOM 1583 C CA . CYS B 1 80 ? 3.156 -1.436 0.649 1 98.75 80 CYS B CA 1
ATOM 1584 C C . CYS B 1 80 ? 3.648 -1.835 -0.737 1 98.75 80 CYS B C 1
ATOM 1586 O O . CYS B 1 80 ? 3.375 -2.943 -1.201 1 98.75 80 CYS B O 1
ATOM 1588 N N . VAL B 1 81 ? 4.328 -0.956 -1.391 1 98.88 81 VAL B N 1
ATOM 1589 C CA . VAL B 1 81 ? 4.832 -1.244 -2.73 1 98.88 81 VAL B CA 1
ATOM 1590 C C . VAL B 1 81 ? 5.836 -2.395 -2.668 1 98.88 81 VAL B C 1
ATOM 1592 O O . VAL B 1 81 ? 5.91 -3.211 -3.59 1 98.88 81 VAL B O 1
ATOM 1595 N N . GLY B 1 82 ? 6.586 -2.406 -1.582 1 98.75 82 GLY B N 1
ATOM 1596 C CA . GLY B 1 82 ? 7.477 -3.539 -1.388 1 98.75 82 GLY B CA 1
ATOM 1597 C C . GLY B 1 82 ? 6.746 -4.867 -1.34 1 98.75 82 GLY B C 1
ATOM 1598 O O . GLY B 1 82 ? 7.184 -5.844 -1.956 1 98.75 82 GLY B O 1
ATOM 1599 N N . ILE B 1 83 ? 5.68 -4.934 -0.691 1 98.81 83 ILE B N 1
ATOM 1600 C CA . ILE B 1 83 ? 4.859 -6.133 -0.565 1 98.81 83 ILE B CA 1
ATOM 1601 C C . ILE B 1 83 ? 4.27 -6.5 -1.925 1 98.81 83 ILE B C 1
ATOM 1603 O O . ILE B 1 83 ? 4.285 -7.668 -2.318 1 98.81 83 ILE B O 1
ATOM 1607 N N . ILE B 1 84 ? 3.768 -5.512 -2.557 1 98.81 84 ILE B N 1
ATOM 1608 C CA . ILE B 1 84 ? 3.178 -5.719 -3.875 1 98.81 84 ILE B CA 1
ATOM 1609 C C . ILE B 1 84 ? 4.219 -6.32 -4.816 1 98.81 84 ILE B C 1
ATOM 1611 O O . ILE B 1 84 ? 3.928 -7.27 -5.547 1 98.81 84 ILE B O 1
ATOM 1615 N N . HIS B 1 85 ? 5.383 -5.742 -4.77 1 98.81 85 HIS B N 1
ATOM 1616 C CA . HIS B 1 85 ? 6.457 -6.258 -5.609 1 98.81 85 HIS B CA 1
ATOM 1617 C C . HIS B 1 85 ? 6.77 -7.715 -5.281 1 98.81 85 HIS B C 1
ATOM 1619 O O . HIS B 1 85 ? 6.961 -8.531 -6.184 1 98.81 85 HIS B O 1
ATOM 1625 N N . LEU B 1 86 ? 6.871 -8.062 -4.07 1 98.56 86 LEU B N 1
ATOM 1626 C CA . LEU B 1 86 ? 7.148 -9.438 -3.646 1 98.56 86 LEU B CA 1
ATOM 1627 C C . LEU B 1 86 ? 6.047 -10.383 -4.117 1 98.56 86 LEU B C 1
ATOM 1629 O O . LEU B 1 86 ? 6.336 -11.477 -4.609 1 98.56 86 LEU B O 1
ATOM 1633 N N . LEU B 1 87 ? 4.832 -9.953 -3.982 1 98.75 87 LEU B N 1
ATOM 1634 C CA . LEU B 1 87 ? 3.703 -10.781 -4.395 1 98.75 87 LEU B CA 1
ATOM 1635 C C . LEU B 1 87 ? 3.703 -10.984 -5.906 1 98.75 87 LEU B C 1
ATOM 1637 O O . LEU B 1 87 ? 3.438 -12.086 -6.391 1 98.75 87 LEU B O 1
ATOM 1641 N N . LYS B 1 88 ? 3.99 -9.945 -6.621 1 98.62 88 LYS B N 1
ATOM 1642 C CA . LYS B 1 88 ? 4.07 -10.055 -8.07 1 98.62 88 LYS B CA 1
ATOM 1643 C C . LYS B 1 88 ? 5.176 -11.023 -8.492 1 98.62 88 LYS B C 1
ATOM 1645 O O . LYS B 1 88 ? 5 -11.812 -9.414 1 98.62 88 LYS B O 1
ATOM 1650 N N . THR B 1 89 ? 6.293 -10.961 -7.871 1 98.56 89 THR B N 1
ATOM 1651 C CA . THR B 1 89 ? 7.391 -11.883 -8.156 1 98.56 89 THR B CA 1
ATOM 1652 C C . THR B 1 89 ? 6.984 -13.32 -7.859 1 98.56 89 THR B C 1
ATOM 1654 O O . THR B 1 89 ? 7.328 -14.234 -8.609 1 98.56 89 THR B O 1
ATOM 1657 N N . GLN B 1 90 ? 6.297 -13.477 -6.801 1 98.25 90 GLN B N 1
ATOM 1658 C CA . GLN B 1 90 ? 5.824 -14.812 -6.434 1 98.25 90 GLN B CA 1
ATOM 1659 C C . GLN B 1 90 ? 4.852 -15.352 -7.477 1 98.25 90 GLN B C 1
ATOM 1661 O O . GLN B 1 90 ? 4.883 -16.547 -7.797 1 98.25 90 GLN B O 1
ATOM 1666 N N . ILE B 1 91 ? 3.998 -14.555 -7.957 1 98.31 91 ILE B N 1
ATOM 1667 C CA . ILE B 1 91 ? 3.061 -14.961 -9 1 98.31 91 ILE B CA 1
ATOM 1668 C C . ILE B 1 91 ? 3.832 -15.414 -10.234 1 98.31 91 ILE B C 1
ATOM 1670 O O . ILE B 1 91 ? 3.523 -16.453 -10.828 1 98.31 91 ILE B O 1
ATOM 1674 N N . GLN B 1 92 ? 4.805 -14.633 -10.578 1 98.31 92 GLN B N 1
ATOM 1675 C CA . GLN B 1 92 ? 5.605 -14.977 -11.75 1 98.31 92 GLN B CA 1
ATOM 1676 C C . GLN B 1 92 ? 6.309 -16.328 -11.562 1 98.31 92 GLN B C 1
ATOM 1678 O O . GLN B 1 92 ? 6.359 -17.141 -12.484 1 98.31 92 GLN B O 1
ATOM 1683 N N . LYS B 1 93 ? 6.828 -16.484 -10.438 1 98.06 93 LYS B N 1
ATOM 1684 C CA . LYS B 1 93 ? 7.504 -17.75 -10.141 1 98.06 93 LYS B CA 1
ATOM 1685 C C . LYS B 1 93 ? 6.535 -18.922 -10.258 1 98.06 93 LYS B C 1
ATOM 1687 O O . LYS B 1 93 ? 6.855 -19.953 -10.875 1 98.06 93 LYS B O 1
ATOM 1692 N N . THR B 1 94 ? 5.395 -18.766 -9.664 1 97.5 94 THR B N 1
ATOM 1693 C CA . THR B 1 94 ? 4.406 -19.828 -9.672 1 97.5 94 THR B CA 1
ATOM 1694 C C . THR B 1 94 ? 3.898 -20.094 -11.086 1 97.5 94 THR B C 1
ATOM 1696 O O . THR B 1 94 ? 3.676 -21.234 -11.477 1 97.5 94 THR B O 1
ATOM 1699 N N . GLN B 1 95 ? 3.775 -19.047 -11.781 1 97.56 95 GLN B N 1
ATOM 1700 C CA . GLN B 1 95 ? 3.342 -19.188 -13.172 1 97.56 95 GLN B CA 1
ATOM 1701 C C . GLN B 1 95 ? 4.398 -19.891 -14.008 1 97.56 95 GLN B C 1
ATOM 1703 O O . GLN B 1 95 ? 4.062 -20.703 -14.883 1 97.56 95 GLN B O 1
ATOM 1708 N N . ASN B 1 96 ? 5.602 -19.672 -13.781 1 98.06 96 ASN B N 1
ATOM 1709 C CA . ASN B 1 96 ? 6.68 -20.359 -14.477 1 98.06 96 ASN B CA 1
ATOM 1710 C C . ASN B 1 96 ? 6.707 -21.844 -14.125 1 98.06 96 ASN B C 1
ATOM 1712 O O . ASN B 1 96 ? 6.926 -22.688 -15 1 98.06 96 ASN B O 1
ATOM 1716 N N . GLU B 1 97 ? 6.543 -22.047 -12.898 1 96.62 97 GLU B N 1
ATOM 1717 C CA . GLU B 1 97 ? 6.496 -23.438 -12.461 1 96.62 97 GLU B CA 1
ATOM 1718 C C . GLU B 1 97 ? 5.316 -24.172 -13.094 1 96.62 97 GLU B C 1
ATOM 1720 O O . GLU B 1 97 ? 5.445 -25.328 -13.508 1 96.62 97 GLU B O 1
ATOM 1725 N N . LEU B 1 98 ? 4.188 -23.531 -13.125 1 96.88 98 LEU B N 1
ATOM 1726 C CA . LEU B 1 98 ? 3.008 -24.109 -13.758 1 96.88 98 LEU B CA 1
ATOM 1727 C C . LEU B 1 98 ? 3.266 -24.391 -15.234 1 96.88 98 LEU B C 1
ATOM 1729 O O . LEU B 1 98 ? 2.926 -25.453 -15.734 1 96.88 98 LEU B O 1
ATOM 1733 N N . ALA B 1 99 ? 3.871 -23.516 -15.891 1 96.44 99 ALA B N 1
ATOM 1734 C CA . ALA B 1 99 ? 4.184 -23.672 -17.312 1 96.44 99 ALA B CA 1
ATOM 1735 C C . ALA B 1 99 ? 5.125 -24.859 -17.531 1 96.44 99 ALA B C 1
ATOM 1737 O O . ALA B 1 99 ? 4.945 -25.625 -18.484 1 96.44 99 ALA B O 1
ATOM 1738 N N . LYS B 1 100 ? 6.109 -24.938 -16.734 1 95 100 LYS B N 1
ATOM 1739 C CA . LYS B 1 100 ? 7.055 -26.047 -16.812 1 95 100 LYS B CA 1
ATOM 1740 C C . LYS B 1 100 ? 6.355 -27.375 -16.609 1 95 100 LYS B C 1
ATOM 1742 O O . LYS B 1 100 ? 6.609 -28.344 -17.328 1 95 100 LYS B O 1
ATOM 1747 N N . THR B 1 101 ? 5.496 -27.406 -15.594 1 93.88 101 THR B N 1
ATOM 1748 C CA . THR B 1 101 ? 4.77 -28.641 -15.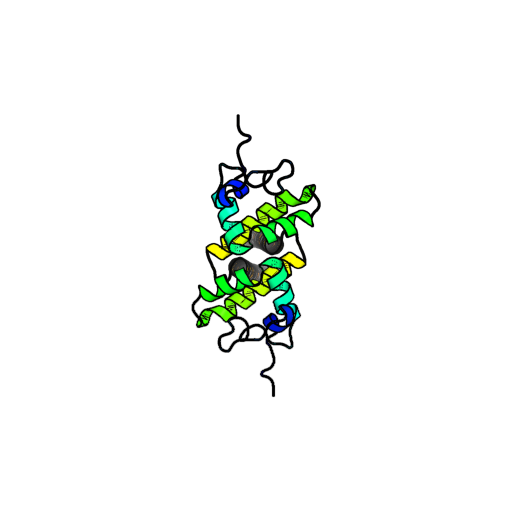281 1 93.88 101 THR B CA 1
ATOM 1749 C C . THR B 1 101 ? 3.832 -29.016 -16.422 1 93.88 101 THR B C 1
ATOM 1751 O O . THR B 1 101 ? 3.713 -30.203 -16.766 1 93.88 101 THR B O 1
ATOM 1754 N N . GLN B 1 102 ? 3.248 -28.047 -17 1 93.06 102 GLN B N 1
ATOM 1755 C CA . GLN B 1 102 ? 2.355 -28.281 -18.125 1 93.06 102 GLN B CA 1
ATOM 1756 C C . GLN B 1 102 ? 3.127 -28.781 -19.344 1 93.06 102 GLN B C 1
ATOM 1758 O O . GLN B 1 102 ? 2.641 -29.641 -20.078 1 93.06 102 GLN B O 1
ATOM 1763 N N . ALA B 1 103 ? 4.32 -28.219 -19.531 1 91.56 103 ALA B N 1
ATOM 1764 C CA . ALA B 1 103 ? 5.176 -28.672 -20.625 1 91.56 103 ALA B CA 1
ATOM 1765 C C . ALA B 1 103 ? 5.602 -30.109 -20.422 1 91.56 103 ALA B C 1
ATOM 1767 O O . ALA B 1 103 ? 5.672 -30.891 -21.375 1 91.56 103 ALA B O 1
ATOM 1768 N N . GLU B 1 104 ? 5.875 -30.469 -19.266 1 87.25 104 GLU B N 1
ATOM 1769 C CA . GLU B 1 104 ? 6.25 -31.844 -18.938 1 87.25 104 GLU B CA 1
ATOM 1770 C C . GLU B 1 104 ? 5.117 -32.812 -19.25 1 87.25 104 GLU B C 1
ATOM 1772 O O . GLU B 1 104 ? 5.359 -33.906 -19.766 1 87.25 104 GLU B O 1
ATOM 1777 N N . ILE B 1 105 ? 3.895 -32.469 -18.938 1 86.62 105 ILE B N 1
ATOM 1778 C CA . ILE B 1 105 ? 2.719 -33.281 -19.219 1 86.62 105 ILE B CA 1
ATOM 1779 C C . ILE B 1 105 ? 2.543 -33.438 -20.734 1 86.62 105 ILE B C 1
ATOM 1781 O O . ILE B 1 105 ? 2.236 -34.5 -21.234 1 86.62 105 ILE B O 1
ATOM 1785 N N . ALA B 1 106 ? 2.732 -32.344 -21.391 1 86.94 106 ALA B N 1
ATOM 1786 C CA . ALA B 1 106 ? 2.574 -32.344 -22.844 1 86.94 106 ALA B CA 1
ATOM 1787 C C . ALA B 1 106 ? 3.592 -33.25 -23.5 1 86.94 106 ALA B C 1
ATOM 1789 O O . ALA B 1 106 ? 3.262 -34 -24.438 1 86.94 106 ALA B O 1
ATOM 1790 N N . VAL B 1 107 ? 4.816 -33.25 -23.031 1 85 107 VAL B N 1
ATOM 1791 C CA . VAL B 1 107 ? 5.871 -34.094 -23.562 1 85 107 VAL B CA 1
ATOM 1792 C C . VAL B 1 107 ? 5.543 -35.562 -23.297 1 85 107 VAL B C 1
ATOM 1794 O O . VAL B 1 107 ? 5.688 -36.406 -24.172 1 85 107 VAL B O 1
ATOM 1797 N N . ALA B 1 108 ? 5.023 -35.844 -22.109 1 80.44 108 ALA B N 1
ATOM 1798 C CA . ALA B 1 108 ? 4.676 -37.219 -21.734 1 80.44 108 ALA B CA 1
ATOM 1799 C C . ALA B 1 108 ? 3.51 -37.75 -22.562 1 80.44 108 ALA B C 1
ATOM 1801 O O . ALA B 1 108 ? 3.504 -38.906 -22.984 1 80.44 108 ALA B O 1
ATOM 1802 N N . GLN B 1 109 ? 2.539 -36.906 -22.812 1 82.81 109 GLN B N 1
ATOM 1803 C CA . GLN B 1 109 ? 1.365 -37.281 -23.594 1 82.81 109 GLN B CA 1
ATOM 1804 C C . GLN B 1 109 ? 1.737 -37.562 -25.047 1 82.81 109 GLN B C 1
ATOM 1806 O O . GLN B 1 109 ? 1.209 -38.5 -25.656 1 82.81 109 GLN B O 1
ATOM 1811 N N . THR B 1 110 ? 2.713 -36.781 -25.547 1 84.19 110 THR B N 1
ATOM 1812 C CA . THR B 1 110 ? 3.178 -36.969 -26.922 1 84.19 110 THR B CA 1
ATOM 1813 C C . THR B 1 110 ? 3.945 -38.281 -27.062 1 84.19 110 THR B C 1
ATOM 1815 O O . THR B 1 110 ? 3.781 -39 -28.047 1 84.19 110 THR B O 1
ATOM 1818 N N . LYS B 1 111 ? 4.699 -38.656 -26.141 1 78.81 111 LYS B N 1
ATOM 1819 C CA . LYS B 1 111 ? 5.461 -39.875 -26.141 1 78.81 111 LYS B CA 1
ATOM 1820 C C . LYS B 1 111 ? 4.539 -41.094 -26.047 1 78.81 111 LYS B C 1
ATOM 1822 O O . LYS B 1 111 ? 4.773 -42.125 -26.719 1 78.81 111 LYS B O 1
ATOM 1827 N N . LEU B 1 112 ? 3.482 -41.062 -25.25 1 76.69 112 LEU B N 1
A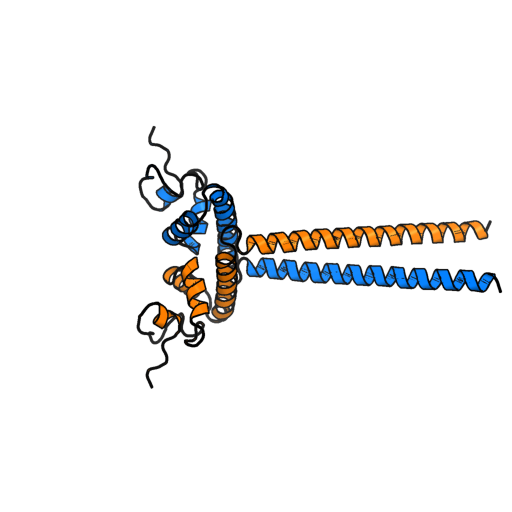TOM 1828 C CA . LEU B 1 112 ? 2.527 -42.156 -25.078 1 76.69 112 LEU B CA 1
ATOM 1829 C C . LEU B 1 112 ? 1.741 -42.406 -26.375 1 76.69 112 LEU B C 1
ATOM 1831 O O . LEU B 1 112 ? 1.485 -43.531 -26.75 1 76.69 112 LEU B O 1
ATOM 1835 N N . SER B 1 113 ? 1.363 -41.344 -27.031 1 80.44 113 SER B N 1
ATOM 1836 C CA . SER B 1 113 ? 0.606 -41.438 -28.266 1 80.44 113 SER B CA 1
ATOM 1837 C C . SER B 1 113 ? 1.457 -42.031 -29.391 1 80.44 113 SER B C 1
ATOM 1839 O O . SER B 1 113 ? 0.956 -42.812 -30.203 1 80.44 113 SER B O 1
ATOM 1841 N N . GLN B 1 114 ? 2.789 -41.812 -29.453 1 79.69 114 GLN B N 1
ATOM 1842 C CA . GLN B 1 114 ? 3.697 -42.375 -30.469 1 79.69 114 GLN B CA 1
ATOM 1843 C C . GLN B 1 114 ? 3.959 -43.844 -30.234 1 79.69 114 GLN B C 1
ATOM 1845 O O . GLN B 1 114 ? 4.055 -44.625 -31.188 1 79.69 114 GLN B O 1
ATOM 1850 N N . THR B 1 115 ? 3.979 -44.312 -29.016 1 70.06 115 THR B N 1
ATOM 1851 C CA . THR B 1 115 ? 4.215 -45.719 -28.688 1 70.06 115 THR B CA 1
ATOM 1852 C C . THR B 1 115 ? 2.988 -46.562 -29.016 1 70.06 115 THR B C 1
ATOM 1854 O O . THR B 1 115 ? 3.119 -47.688 -29.484 1 70.06 115 THR B O 1
ATOM 1857 N N . GLN B 1 116 ? 1.807 -46.094 -28.938 1 67.94 116 GLN B N 1
ATOM 1858 C CA . GLN B 1 116 ? 0.582 -46.812 -29.234 1 67.94 116 GLN B CA 1
ATOM 1859 C C . GLN B 1 116 ? 0.397 -47 -30.75 1 67.94 116 GLN B C 1
ATOM 1861 O O . GLN B 1 116 ? -0.081 -48.031 -31.203 1 67.94 116 GLN B O 1
ATOM 1866 N N . ASN B 1 117 ? 0.824 -46.125 -31.516 1 74.5 117 ASN B N 1
ATOM 1867 C CA . ASN B 1 117 ? 0.693 -46.219 -32.969 1 74.5 117 ASN B CA 1
ATOM 1868 C C . ASN B 1 117 ? 1.755 -47.125 -33.562 1 74.5 117 ASN B C 1
ATOM 1870 O O . ASN B 1 117 ? 1.518 -47.781 -34.594 1 74.5 117 ASN B O 1
ATOM 1874 N N . SER B 1 118 ? 2.898 -47.375 -33 1 73.44 118 SER B N 1
ATOM 1875 C CA . SER B 1 118 ? 3.945 -48.25 -33.5 1 73.44 118 SER B CA 1
ATOM 1876 C C . SER B 1 118 ? 3.609 -49.719 -33.25 1 73.44 118 SER B C 1
ATOM 1878 O O . SER B 1 118 ? 4.016 -50.594 -34.031 1 73.44 118 SER B O 1
ATOM 1880 N N . ASP B 1 119 ? 2.9 -50.156 -32.312 1 60.06 119 ASP B N 1
ATOM 1881 C CA . ASP B 1 119 ? 2.543 -51.531 -32.031 1 60.06 119 ASP B CA 1
ATOM 1882 C C . ASP B 1 119 ? 1.496 -52.031 -33.031 1 60.06 119 ASP B C 1
ATOM 1884 O O . ASP B 1 119 ? 1.294 -53.25 -33.156 1 60.06 119 ASP B O 1
ATOM 1888 N N . PHE B 1 120 ? 0.78 -51.188 -33.688 1 62.75 120 PHE B N 1
ATOM 1889 C CA . PHE B 1 120 ? -0.211 -51.625 -34.656 1 62.75 120 PHE B CA 1
ATOM 1890 C C . PHE B 1 120 ? 0.404 -51.75 -36.062 1 62.75 120 PHE B C 1
ATOM 1892 O O . PHE B 1 120 ? -0.21 -52.312 -36.969 1 62.75 120 PHE B O 1
ATOM 1899 N N . MET B 1 121 ? 1.648 -51.438 -36.188 1 53.94 121 MET B N 1
ATOM 1900 C CA . MET B 1 121 ? 2.256 -51.812 -37.469 1 53.94 121 MET B CA 1
ATOM 1901 C C . MET B 1 121 ? 3.1 -53.062 -37.344 1 53.94 121 MET B C 1
ATOM 1903 O O . MET B 1 121 ? 3.68 -53.344 -36.281 1 53.94 121 MET B O 1
#

Organism: Arabidopsis thaliana (NCBI:txid3702)

Sequence (242 aa):
MNPKRCAACKYLRRRCPKDCVFSPYFPPNDPQKFACVHRIYGAGNVSKMLQQLPDQTRAEAVESLCFEAKCRVDDPVYGCVGIIHLLKTQIQKTQNELAKTQAEIAVAQTKLSQTQNSDFMMNPKRCAACKYLRRRCPKDCVFSPYFPPNDPQKFACVHRIYGAGNVSKMLQQLPDQTRAEAVESLCFEAKCRVDDPVYGCVGIIHLLKTQIQKTQNELAKTQAEIAVAQTKLSQTQNSDFM

GO terms:
  GO:0001216 DNA-binding transcription activator activity (F, IDA)

Foldseek 3Di:
DQPQAFLQCVVVVHHQDPPRLCPVAGHNVCNVLVVLLCVPQNPVRLSVVLVVDDPVCSNVVSVVSSQQSVQCVVPVPQGCNVVVVVVVVVVVVVVVVVVVVVVVVVVVVVVVVVVVVVVVD/DQPQAFLQCVVVVHDQDPVRLCPVAGHNVCNVLVVLLCVVQNPVRLSVVLVVDDPVCSNVVSVVSSQQSVQCVVPVPQGCNVVVVVVVVVVVVVVVVVVVVVVVVVVVVVVVVVVVVVVVD

Nearest PDB structures (foldseek):
  5ly0-assembly1_B  TM=9.804E-01  e=3.830E-12  Triticum turgidum
  5ly0-assembly1_B  TM=9.805E-01  e=7.393E-12  Triticum turgidum